Protein 2A4X (pdb70)

Radius of gyration: 17.91 Å; Cα contacts (8 Å, |Δi|>4): 565; chains: 2; bounding box: 39×46×45 Å

Organism: Streptomyces lavendulae (NCBI:txid1914)

Structure (mmCIF, N/CA/C/O backbone):
data_2A4X
#
_entry.id   2A4X
#
_cell.length_a   47.248
_cell.length_b   52.405
_cell.length_c   107.862
_cell.angle_alpha   90.00
_cell.angle_beta   90.00
_cell.angle_gamma   90.00
#
_symmetry.space_group_name_H-M   'P 21 21 21'
#
loop_
_entity.id
_entity.type
_entity.pdbx_description
1 polymer 'Mitomycin-Binding Protein'
2 non-polymer 'BLEOMYCIN A2'
3 water water
#
loop_
_atom_site.group_PDB
_atom_site.id
_atom_site.type_symbol
_atom_site.label_atom_id
_atom_site.label_alt_id
_atom_site.label_comp_id
_atom_site.label_asym_id
_atom_site.label_entity_id
_atom_site.label_seq_id
_atom_site.pdbx_PDB_ins_code
_atom_site.Cartn_x
_atom_site.Cartn_y
_atom_site.Cartn_z
_atom_site.occupancy
_atom_site.B_iso_or_equiv
_atom_site.auth_seq_id
_atom_site.auth_comp_id
_atom_site.auth_asym_id
_atom_site.auth_atom_id
_atom_site.pdbx_PDB_model_num
ATOM 1 N N . SER A 1 2 ? 13.405 -20.844 35.473 1.00 32.37 2 SER A N 1
ATOM 2 C CA . SER A 1 2 ? 13.774 -19.426 35.181 1.00 31.06 2 SER A CA 1
ATOM 3 C C . SER A 1 2 ? 12.903 -18.475 35.995 1.00 28.27 2 SER A C 1
ATOM 4 O O . SER A 1 2 ? 11.693 -18.669 36.107 1.00 30.19 2 SER A O 1
ATOM 7 N N . ALA A 1 3 ? 13.527 -17.444 36.553 1.00 24.98 3 ALA A N 1
ATOM 8 C CA . ALA A 1 3 ? 12.825 -16.465 37.376 1.00 20.25 3 ALA A CA 1
ATOM 9 C C . ALA A 1 3 ? 11.919 -15.529 36.582 1.00 18.25 3 ALA A C 1
ATOM 10 O O . ALA A 1 3 ? 12.071 -15.362 35.373 1.00 16.34 3 ALA A O 1
ATOM 12 N N . ARG A 1 4 ? 10.958 -14.930 37.273 1.00 15.82 4 ARG A N 1
ATOM 13 C CA . ARG A 1 4 ? 10.073 -13.966 36.639 1.00 14.54 4 ARG A CA 1
ATOM 14 C C . ARG A 1 4 ? 9.756 -12.870 37.652 1.00 11.71 4 ARG A C 1
ATOM 15 O O . ARG A 1 4 ? 9.624 -13.142 38.848 1.00 9.96 4 ARG A O 1
ATOM 23 N N . ILE A 1 5 ? 9.689 -11.628 37.178 1.00 10.23 5 ILE A N 1
ATOM 24 C CA . ILE A 1 5 ? 9.398 -10.497 38.057 1.00 9.29 5 ILE A CA 1
ATOM 25 C C . ILE A 1 5 ? 7.962 -10.610 38.541 1.00 9.50 5 ILE A C 1
ATOM 26 O O . ILE A 1 5 ? 7.021 -10.618 37.750 1.00 9.97 5 ILE A O 1
ATOM 31 N N . SER A 1 6 ? 7.806 -10.712 39.856 1.00 9.03 6 SER A N 1
ATOM 32 C CA . SER A 1 6 ? 6.495 -10.870 40.471 1.00 9.20 6 SER A CA 1
ATOM 33 C C . SER A 1 6 ? 5.990 -9.606 41.160 1.00 8.49 6 SER A C 1
ATOM 34 O O . SER A 1 6 ? 4.781 -9.374 41.233 1.00 8.01 6 SER A O 1
ATOM 37 N N . LEU A 1 7 ? 6.913 -8.796 41.676 1.00 7.92 7 LEU A N 1
ATOM 38 C CA . LEU A 1 7 ? 6.520 -7.567 42.352 1.00 7.81 7 LEU A CA 1
ATOM 39 C C . LEU A 1 7 ? 7.601 -6.499 42.417 1.00 6.43 7 LEU A C 1
ATOM 40 O O . LEU A 1 7 ? 8.791 -6.783 42.307 1.00 6.67 7 LEU A O 1
ATOM 45 N N . PHE A 1 8 ? 7.151 -5.259 42.556 1.00 6.21 8 PHE A N 1
ATOM 46 C CA . PHE A 1 8 ? 8.019 -4.101 42.661 1.00 6.42 8 PHE A CA 1
ATOM 47 C C . PHE A 1 8 ? 7.633 -3.501 44.006 1.00 7.06 8 PHE A C 1
ATOM 48 O O . PHE A 1 8 ? 6.457 -3.486 44.351 1.00 7.73 8 PHE A O 1
ATOM 56 N N . ALA A 1 9 ? 8.600 -3.016 44.772 1.00 7.26 9 ALA A N 1
ATOM 57 C CA . ALA A 1 9 ? 8.269 -2.461 46.073 1.00 6.58 9 ALA A CA 1
ATOM 58 C C . ALA A 1 9 ? 8.948 -1.131 46.328 1.00 6.74 9 ALA A C 1
ATOM 59 O O . ALA A 1 9 ? 10.036 -0.876 45.819 1.00 6.53 9 ALA A O 1
ATOM 61 N N . VAL A 1 10 ? 8.279 -0.278 47.099 1.00 5.99 10 VAL A N 1
ATOM 62 C CA . VAL A 1 10 ? 8.832 1.018 47.468 1.00 7.91 10 VAL A CA 1
ATOM 63 C C . VAL A 1 10 ? 8.832 1.139 48.995 1.00 8.38 10 VAL A C 1
ATOM 64 O O . VAL A 1 10 ? 7.911 0.661 49.662 1.00 8.90 10 VAL A O 1
ATOM 68 N N . VAL A 1 11 ? 9.875 1.756 49.541 1.00 7.77 11 VAL A N 1
ATOM 69 C CA . VAL A 1 11 ? 9.988 1.952 50.989 1.00 8.40 11 VAL A CA 1
ATOM 70 C C . VAL A 1 11 ? 9.359 3.303 51.317 1.00 9.89 11 VAL A C 1
ATOM 71 O O . VAL A 1 11 ? 9.707 4.319 50.710 1.00 9.93 11 VAL A O 1
ATOM 75 N N . VAL A 1 12 ? 8.441 3.312 52.282 1.00 9.83 12 VAL A N 1
ATOM 76 C CA . VAL A 1 12 ? 7.740 4.536 52.655 1.00 10.82 12 VAL A CA 1
ATOM 77 C C . VAL A 1 12 ? 7.912 4.933 54.115 1.00 11.33 12 VAL A C 1
ATOM 78 O O . VAL A 1 12 ? 7.944 4.086 55.008 1.00 11.81 12 VAL A O 1
ATOM 82 N N . GLU A 1 13 ? 8.011 6.237 54.344 1.00 12.56 13 GLU A N 1
ATOM 83 C CA . GLU A 1 13 ? 8.154 6.782 55.684 1.00 15.37 13 GLU A CA 1
ATOM 84 C C . GLU A 1 13 ? 6.789 6.725 56.372 1.00 14.57 13 GLU A C 1
ATOM 85 O O . GLU A 1 13 ? 6.699 6.428 57.567 1.00 15.63 13 GLU A O 1
ATOM 91 N N . ASP A 1 14 ? 5.734 6.997 55.603 1.00 12.56 14 ASP A N 1
ATOM 92 C CA . ASP A 1 14 ? 4.356 6.984 56.101 1.00 13.04 14 ASP A CA 1
ATOM 93 C C . ASP A 1 14 ? 3.460 6.210 55.130 1.00 11.75 14 ASP A C 1
ATOM 94 O O . ASP A 1 14 ? 3.256 6.631 53.991 1.00 10.90 14 ASP A O 1
ATOM 99 N N . MET A 1 15 ? 2.919 5.083 55.580 1.00 11.20 15 MET A N 1
ATOM 100 C CA . MET A 1 15 ? 2.068 4.272 54.718 1.00 11.38 15 MET A CA 1
ATOM 101 C C . MET A 1 15 ? 0.817 5.006 54.235 1.00 11.10 15 MET A C 1
ATOM 102 O O . MET A 1 15 ? 0.547 5.061 53.038 1.00 11.76 15 MET A O 1
ATOM 107 N N . ALA A 1 16 ? 0.056 5.582 55.158 1.00 12.12 16 ALA A N 1
ATOM 108 C CA . ALA A 1 16 ? -1.169 6.282 54.770 1.00 11.67 16 ALA A CA 1
ATOM 109 C C . ALA A 1 16 ? -0.908 7.387 53.745 1.00 11.30 16 ALA A C 1
ATOM 110 O O . ALA A 1 16 ? -1.630 7.500 52.755 1.00 11.75 16 ALA A O 1
ATOM 112 N N . LYS A 1 17 ? 0.125 8.190 53.977 1.00 10.49 17 LYS A N 1
ATOM 113 C CA . LYS A 1 17 ? 0.451 9.287 53.071 1.00 11.86 17 LYS A CA 1
ATOM 114 C C . LYS A 1 17 ? 0.823 8.797 51.675 1.00 11.01 17 LYS A C 1
ATOM 115 O O . LYS A 1 17 ? 0.378 9.358 50.677 1.00 12.17 17 LYS A O 1
ATOM 121 N N . SER A 1 18 ? 1.639 7.753 51.605 1.00 10.34 18 SER A N 1
ATOM 122 C CA . SER A 1 18 ? 2.039 7.210 50.324 1.00 9.38 18 SER A CA 1
ATOM 123 C C . SER A 1 18 ? 0.837 6.612 49.598 1.00 10.34 18 SER A C 1
ATOM 124 O O . SER A 1 18 ? 0.625 6.871 48.412 1.00 10.21 18 SER A O 1
ATOM 127 N N . LEU A 1 19 ? 0.043 5.822 50.315 1.00 9.63 19 LEU A N 1
ATOM 128 C CA . LEU A 1 19 ? -1.127 5.191 49.722 1.00 10.57 19 LEU A CA 1
ATOM 129 C C . LEU A 1 19 ? -2.122 6.193 49.141 1.00 10.74 19 LEU A C 1
ATOM 130 O O . LEU A 1 19 ? -2.665 5.966 48.063 1.00 12.63 19 LEU A O 1
ATOM 135 N N . GLU A 1 20 ? -2.364 7.302 49.830 1.00 11.46 20 GLU A N 1
ATOM 136 C CA . GLU A 1 20 ? -3.319 8.275 49.299 1.00 14.08 20 GLU A CA 1
ATOM 137 C C . GLU A 1 20 ? -2.846 8.865 47.972 1.00 12.93 20 GLU A C 1
ATOM 138 O O . GLU A 1 20 ? -3.654 9.126 47.082 1.00 13.91 20 GLU A O 1
ATOM 144 N N . PHE A 1 21 ? -1.541 9.074 47.831 1.00 10.72 21 PHE A N 1
ATOM 145 C CA . PHE A 1 21 ? -1.010 9.608 46.579 1.00 10.55 21 PHE A CA 1
ATOM 146 C C . PHE A 1 21 ? -1.298 8.621 45.437 1.00 10.74 21 PHE A C 1
ATOM 147 O O . PHE A 1 21 ? -1.822 9.001 44.392 1.00 12.46 21 PHE A O 1
ATOM 155 N N . TYR A 1 22 ? -0.975 7.347 45.638 1.00 10.39 22 TYR A N 1
ATOM 156 C CA . TYR A 1 22 ? -1.196 6.361 44.588 1.00 11.07 22 TYR A CA 1
ATOM 157 C C . TYR A 1 22 ? -2.665 6.090 44.299 1.00 11.36 22 TYR A C 1
ATOM 158 O O . TYR A 1 22 ? -3.016 5.716 43.182 1.00 12.29 22 TYR A O 1
ATOM 167 N N . ARG A 1 23 ? -3.522 6.286 45.297 1.00 12.37 23 ARG A N 1
ATOM 168 C CA . ARG A 1 23 ? -4.952 6.083 45.094 1.00 12.69 23 ARG A CA 1
ATOM 169 C C . ARG A 1 23 ? -5.395 7.178 44.131 1.00 14.83 23 ARG A C 1
ATOM 170 O O . ARG A 1 23 ? -6.303 6.986 43.317 1.00 14.33 23 ARG A O 1
ATOM 178 N N . LYS A 1 24 ? -4.731 8.326 44.235 1.00 16.26 24 LYS A N 1
ATOM 179 C CA . LYS A 1 24 ? -5.024 9.477 43.388 1.00 19.03 24 LYS A CA 1
ATOM 180 C C . LYS A 1 24 ? -4.621 9.219 41.939 1.00 19.40 24 LYS A C 1
ATOM 181 O O . LYS A 1 24 ? -5.082 9.910 41.032 1.00 20.83 24 LYS A O 1
ATOM 187 N N . LEU A 1 25 ? -3.763 8.224 41.723 1.00 18.92 25 LEU A N 1
ATOM 188 C CA . LEU A 1 25 ? -3.310 7.884 40.376 1.00 18.67 25 LEU A CA 1
ATOM 189 C C . LEU A 1 25 ? -4.004 6.644 39.802 1.00 20.59 25 LEU A C 1
ATOM 190 O O . LEU A 1 25 ? -3.519 6.041 38.838 1.00 22.74 25 LEU A O 1
ATOM 195 N N . GLY A 1 26 ? -5.132 6.265 40.403 1.00 20.48 26 GLY A N 1
ATOM 196 C CA . GLY A 1 26 ? -5.893 5.120 39.925 1.00 19.39 26 GLY A CA 1
ATOM 197 C C . GLY A 1 26 ? -5.594 3.751 40.518 1.00 19.34 26 GLY A C 1
ATOM 198 O O . GLY A 1 26 ? -6.261 2.775 40.161 1.00 19.57 26 GLY A O 1
ATOM 199 N N . VAL A 1 27 ? -4.605 3.660 41.410 1.00 18.02 27 VAL A N 1
ATOM 200 C CA . VAL A 1 27 ? -4.262 2.376 42.015 1.00 16.92 27 VAL A CA 1
ATOM 201 C C . VAL A 1 27 ? -5.287 1.993 43.072 1.00 17.37 27 VAL A C 1
ATOM 202 O O . VAL A 1 27 ? -5.553 2.754 44.004 1.00 17.06 27 VAL A O 1
ATOM 206 N N . GLU A 1 28 ? -5.861 0.804 42.911 1.00 18.93 28 GLU A N 1
ATOM 207 C CA . GLU A 1 28 ? -6.874 0.302 43.831 1.00 21.09 28 GLU A CA 1
ATOM 208 C C . GLU A 1 28 ? -6.278 -0.166 45.151 1.00 18.19 28 GLU A C 1
ATOM 209 O O . GLU A 1 28 ? -5.654 -1.229 45.218 1.00 18.76 28 GLU A O 1
ATOM 215 N N . ILE A 1 29 ? -6.477 0.633 46.196 1.00 16.39 29 ILE A N 1
ATOM 216 C CA . ILE A 1 29 ? -5.955 0.302 47.518 1.00 16.07 29 ILE A CA 1
ATOM 217 C C . ILE A 1 29 ? -6.982 0.556 48.622 1.00 16.03 29 ILE A C 1
ATOM 218 O O . ILE A 1 29 ? -7.480 1.671 48.773 1.00 16.65 29 ILE A O 1
ATOM 223 N N . PRO A 1 30 ? -7.323 -0.486 49.402 1.00 16.02 30 PRO A N 1
ATOM 224 C CA . PRO A 1 30 ? -8.299 -0.299 50.485 1.00 16.35 30 PRO A CA 1
ATOM 225 C C . PRO A 1 30 ? -7.843 0.723 51.532 1.00 14.79 30 PRO A C 1
ATOM 226 O O . PRO A 1 30 ? -6.651 0.886 51.782 1.00 15.63 30 PRO A O 1
ATOM 230 N N . ALA A 1 31 ? -8.802 1.415 52.136 1.00 14.30 31 ALA A N 1
ATOM 231 C CA . ALA A 1 31 ? -8.511 2.410 53.159 1.00 13.07 31 ALA A CA 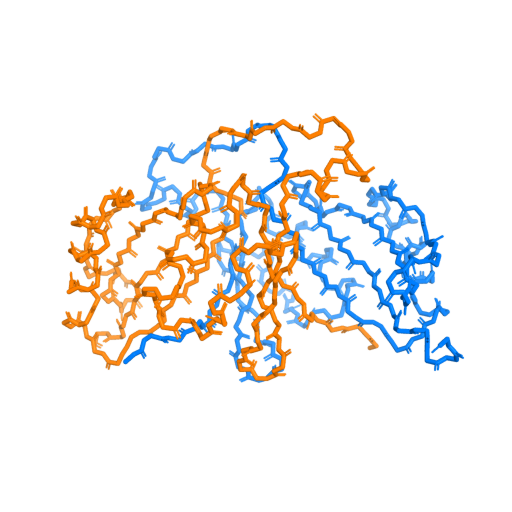1
ATOM 232 C C . ALA A 1 31 ? -7.864 1.720 54.349 1.00 12.59 31 ALA A C 1
ATOM 233 O O . ALA A 1 31 ? -7.006 2.285 55.017 1.00 12.14 31 ALA A O 1
ATOM 235 N N . GLU A 1 32 ? -8.293 0.486 54.595 1.00 13.27 32 GLU A N 1
ATOM 236 C CA . GLU A 1 32 ? -7.795 -0.328 55.696 1.00 13.72 32 GLU A CA 1
ATOM 237 C C . GLU A 1 32 ? -6.283 -0.547 55.653 1.00 13.44 32 GLU A C 1
ATOM 238 O O . GLU A 1 32 ? -5.662 -0.818 56.683 1.00 14.01 32 GLU A O 1
ATOM 244 N N . ALA A 1 33 ? -5.698 -0.431 54.462 1.00 13.27 33 ALA A N 1
ATOM 245 C CA . ALA A 1 33 ? -4.261 -0.633 54.280 1.00 13.04 33 ALA A CA 1
ATOM 246 C C . ALA A 1 33 ? -3.415 0.470 54.923 1.00 13.21 33 ALA A C 1
ATOM 247 O O . ALA A 1 33 ? -2.198 0.332 55.064 1.00 12.54 33 ALA A O 1
ATOM 249 N N . ASP A 1 34 ? -4.062 1.563 55.314 1.00 13.65 34 ASP A N 1
ATOM 250 C CA . ASP A 1 34 ? -3.360 2.673 55.942 1.00 14.66 34 ASP A CA 1
ATOM 251 C C . ASP A 1 34 ? -2.711 2.273 57.265 1.00 14.99 34 ASP A C 1
ATOM 252 O O . ASP A 1 34 ? -1.706 2.858 57.658 1.00 14.91 34 ASP A O 1
ATOM 257 N N . SER A 1 35 ? -3.286 1.280 57.942 1.00 15.66 35 SER A N 1
ATOM 258 C CA . SER A 1 35 ? -2.765 0.803 59.231 1.00 16.93 35 SER A CA 1
ATOM 259 C C . SER A 1 35 ? -1.819 -0.392 59.088 1.00 16.31 35 SER A C 1
ATOM 260 O O . SER A 1 35 ? -1.383 -0.967 60.085 1.00 17.95 35 SER A O 1
ATOM 263 N N . ALA A 1 36 ? -1.500 -0.765 57.856 1.00 13.67 36 ALA A N 1
ATOM 264 C CA . ALA A 1 36 ? -0.624 -1.902 57.618 1.00 12.19 36 ALA A CA 1
ATOM 265 C C . ALA A 1 36 ? 0.848 -1.514 57.491 1.00 12.12 36 ALA A C 1
ATOM 266 O O . ALA A 1 36 ? 1.179 -0.433 56.999 1.00 12.62 36 ALA A O 1
ATOM 268 N N . PRO A 1 37 ? 1.751 -2.385 57.971 1.00 11.89 37 PRO A N 1
ATOM 269 C CA . PRO A 1 37 ? 3.195 -2.135 57.891 1.00 12.02 37 PRO A CA 1
ATOM 270 C C . PRO A 1 37 ? 3.700 -2.498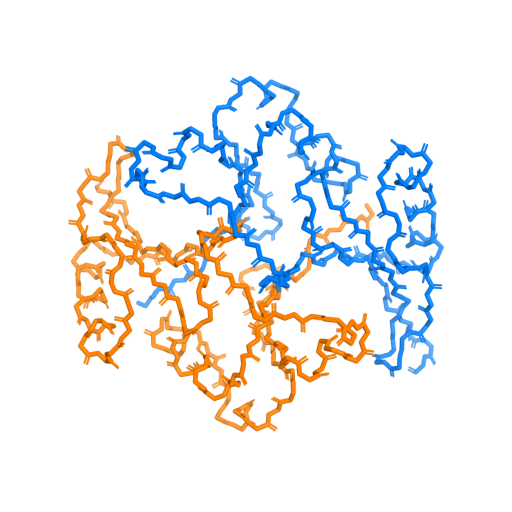 56.489 1.00 10.74 37 PRO A C 1
ATOM 271 O O . PRO A 1 37 ? 4.806 -2.126 56.094 1.00 11.49 37 PRO A O 1
ATOM 275 N N . HIS A 1 38 ? 2.872 -3.237 55.757 1.00 9.89 38 HIS A N 1
ATOM 276 C CA . HIS A 1 38 ? 3.193 -3.683 54.403 1.00 9.55 38 HIS A CA 1
ATOM 277 C C . HIS A 1 38 ? 1.894 -3.800 53.617 1.00 10.01 38 HIS A C 1
ATOM 278 O O . HIS A 1 38 ? 0.932 -4.427 54.072 1.00 10.12 38 HIS A O 1
ATOM 285 N N . THR A 1 39 ? 1.876 -3.203 52.434 1.00 9.50 39 THR A N 1
ATOM 286 C CA . THR A 1 39 ? 0.695 -3.239 51.589 1.00 10.51 39 THR A CA 1
ATOM 287 C C . THR A 1 39 ? 1.073 -3.673 50.175 1.00 10.78 39 THR A C 1
ATOM 288 O O . THR A 1 39 ? 2.169 -3.368 49.703 1.00 9.28 39 THR A O 1
ATOM 292 N N . GLU A 1 40 ? 0.166 -4.402 49.521 1.00 10.90 40 GLU A N 1
ATOM 293 C CA . GLU A 1 40 ? 0.365 -4.892 48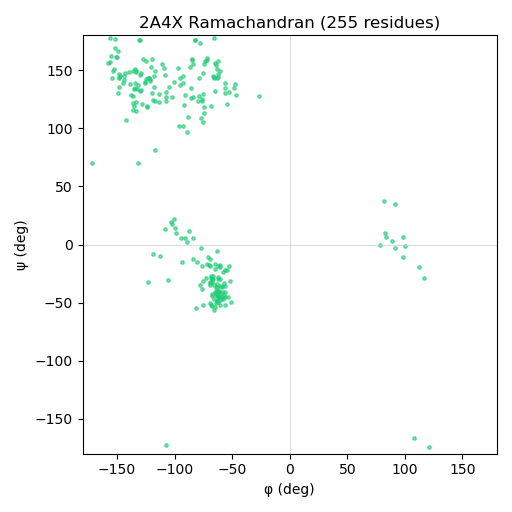.154 1.00 11.77 40 GLU A CA 1
ATOM 294 C C . GLU A 1 40 ? -0.890 -4.641 47.334 1.00 12.15 40 GLU A C 1
ATOM 295 O O . GLU A 1 40 ? -1.998 -4.852 47.821 1.00 14.36 40 GLU A O 1
ATOM 301 N N . ALA A 1 41 ? -0.717 -4.208 46.090 1.00 11.47 41 ALA A N 1
ATOM 302 C CA . ALA A 1 41 ? -1.843 -3.988 45.189 1.00 10.23 41 ALA A CA 1
ATOM 303 C C . ALA A 1 41 ? -1.525 -4.812 43.948 1.00 9.65 41 ALA A C 1
ATOM 304 O O . ALA A 1 41 ? -0.377 -4.863 43.509 1.00 9.92 41 ALA A O 1
ATOM 306 N N . VAL A 1 42 ? -2.530 -5.478 43.397 1.00 10.13 42 VAL A N 1
ATOM 307 C CA . VAL A 1 42 ? -2.317 -6.294 42.211 1.00 11.47 42 VAL A CA 1
ATOM 308 C C . VAL A 1 42 ? -2.585 -5.489 40.932 1.00 12.84 42 VAL A C 1
ATOM 309 O O . VAL A 1 42 ? -3.692 -4.985 40.722 1.00 15.26 42 VAL A O 1
ATOM 313 N N . LEU A 1 43 ? -1.566 -5.360 40.087 1.00 11.22 43 LEU A N 1
ATOM 314 C CA . LEU A 1 43 ? -1.697 -4.624 38.829 1.00 9.90 43 LEU A CA 1
ATOM 315 C C . LEU A 1 43 ? -2.254 -5.548 37.747 1.00 11.28 43 LEU A C 1
ATOM 316 O O . LEU A 1 43 ? -2.183 -6.769 37.876 1.00 11.51 43 LEU A O 1
ATOM 321 N N . ASP A 1 44 ? -2.825 -4.973 36.692 1.00 11.59 44 ASP A N 1
ATOM 322 C CA . ASP A 1 44 ? -3.388 -5.775 35.598 1.00 14.14 44 ASP A CA 1
ATOM 323 C C . ASP A 1 44 ? -2.324 -6.739 35.050 1.00 12.34 44 ASP A C 1
ATOM 324 O O . ASP A 1 44 ? -1.257 -6.318 34.601 1.00 12.76 44 ASP A O 1
ATOM 329 N N . GLY A 1 45 ? -2.614 -8.035 35.103 1.00 12.51 45 GLY A N 1
ATOM 330 C CA . GLY A 1 45 ? -1.665 -9.018 34.617 1.00 12.27 45 GLY A CA 1
ATOM 331 C C . GLY A 1 45 ? -1.085 -9.883 35.725 1.00 12.79 45 GLY A C 1
ATOM 332 O O . GLY A 1 45 ? -0.536 -10.959 35.461 1.00 12.34 45 GLY A O 1
ATOM 333 N N . GLY A 1 46 ? -1.183 -9.415 36.967 1.00 11.77 46 GLY A N 1
ATOM 334 C CA . GLY A 1 46 ? -0.673 -10.203 38.076 1.00 10.38 46 GLY A CA 1
ATOM 335 C C . GLY A 1 46 ? 0.479 -9.624 38.879 1.00 9.87 46 GLY A C 1
ATOM 336 O O . GLY A 1 46 ? 0.616 -9.932 40.058 1.00 8.62 46 GLY A O 1
ATOM 337 N N . ILE A 1 47 ? 1.321 -8.811 38.253 1.00 8.62 47 ILE A N 1
ATOM 338 C CA . ILE A 1 47 ? 2.442 -8.216 38.971 1.00 9.29 47 ILE A CA 1
ATOM 339 C C . ILE A 1 47 ? 1.878 -7.328 40.080 1.00 9.30 47 ILE A C 1
ATOM 340 O O . ILE A 1 47 ? 0.833 -6.697 39.910 1.00 8.21 47 ILE A O 1
ATOM 345 N N . ARG A 1 48 ? 2.564 -7.294 41.220 1.00 8.17 48 ARG A N 1
ATOM 346 C CA . ARG A 1 48 ? 2.121 -6.490 42.350 1.00 7.80 48 ARG A CA 1
ATOM 347 C C . ARG A 1 48 ? 3.013 -5.287 42.600 1.00 7.82 48 ARG A C 1
ATOM 348 O O . ARG A 1 48 ? 4.195 -5.297 42.267 1.00 7.85 48 ARG A O 1
ATOM 356 N N . LEU A 1 49 ? 2.425 -4.243 43.170 1.00 8.24 49 LEU A N 1
ATOM 357 C CA . LEU A 1 49 ? 3.171 -3.059 43.564 1.00 7.95 49 LEU A CA 1
ATOM 358 C C . LEU A 1 49 ? 3.023 -3.132 45.079 1.00 7.82 49 LEU A C 1
ATOM 359 O O . LEU A 1 49 ? 1.909 -3.300 45.576 1.00 8.36 49 LEU A O 1
ATOM 364 N N . ALA A 1 50 ? 4.129 -3.036 45.809 1.00 7.40 50 ALA A N 1
ATOM 365 C CA . ALA A 1 50 ? 4.067 -3.113 47.262 1.00 8.04 50 ALA A CA 1
ATOM 366 C C . ALA A 1 50 ? 4.698 -1.913 47.960 1.00 8.52 50 ALA A C 1
ATOM 367 O O . ALA A 1 50 ? 5.542 -1.214 47.395 1.00 6.66 50 ALA A O 1
ATOM 369 N N . TRP A 1 51 ? 4.273 -1.698 49.201 1.00 6.93 51 TRP A N 1
ATOM 370 C CA . TRP A 1 51 ? 4.772 -0.611 50.033 1.00 8.48 51 TRP A CA 1
ATOM 371 C C . TRP A 1 51 ? 5.172 -1.202 51.383 1.00 8.33 51 TRP A C 1
ATOM 372 O O . TRP A 1 51 ? 4.411 -1.960 51.977 1.00 9.10 51 TRP A O 1
ATOM 383 N N . ASP A 1 52 ? 6.364 -0.859 51.856 1.00 7.78 52 ASP A N 1
ATOM 384 C CA . ASP A 1 52 ? 6.850 -1.334 53.150 1.00 7.98 52 ASP A CA 1
ATOM 385 C C . ASP A 1 52 ? 7.340 -0.144 53.952 1.00 8.77 52 ASP A C 1
ATOM 386 O O . ASP A 1 52 ? 8.078 0.691 53.435 1.00 8.54 52 ASP A O 1
ATOM 391 N N . THR A 1 53 ? 6.934 -0.051 55.212 1.00 9.46 53 THR A N 1
ATOM 392 C CA . THR A 1 53 ? 7.397 1.051 56.039 1.00 8.86 53 THR A CA 1
ATOM 393 C C . THR A 1 53 ? 8.872 0.828 56.364 1.00 9.21 53 THR A C 1
ATOM 394 O O . THR A 1 53 ? 9.380 -0.294 56.266 1.00 10.08 53 THR A O 1
ATOM 398 N N . VAL A 1 54 ? 9.564 1.895 56.751 1.00 11.07 54 VAL A N 1
ATOM 399 C CA . VAL A 1 54 ? 10.979 1.799 57.095 1.00 11.42 54 VAL A CA 1
ATOM 400 C C . VAL A 1 54 ? 11.205 0.760 58.197 1.00 10.82 54 VAL A C 1
ATOM 401 O O . VAL A 1 54 ? 12.158 -0.011 58.139 1.00 12.22 54 VAL A O 1
ATOM 405 N N . GLU A 1 55 ? 10.322 0.726 59.192 1.00 12.96 55 GLU A N 1
ATOM 406 C CA . GLU A 1 55 ? 10.453 -0.238 60.282 1.00 13.21 55 GLU A CA 1
ATOM 407 C C . GLU A 1 55 ? 10.356 -1.672 59.757 1.00 13.06 55 GLU A C 1
ATOM 408 O O . GLU A 1 55 ? 11.090 -2.556 60.206 1.00 13.62 55 GLU A O 1
ATOM 414 N N . THR A 1 56 ? 9.449 -1.911 58.813 1.00 11.58 56 THR A N 1
ATOM 415 C CA . THR A 1 56 ? 9.300 -3.246 58.241 1.00 12.03 56 THR A CA 1
ATOM 416 C C . THR A 1 56 ? 10.590 -3.661 57.530 1.00 12.36 56 THR A C 1
ATOM 417 O O . THR A 1 56 ? 11.061 -4.789 57.682 1.00 11.81 56 THR A O 1
ATOM 421 N N . VAL A 1 57 ? 11.157 -2.742 56.753 1.00 10.78 57 VAL A N 1
ATOM 422 C CA . VAL A 1 57 ? 12.394 -3.020 56.040 1.00 10.37 57 VAL A CA 1
ATOM 423 C C . VAL A 1 57 ? 13.512 -3.348 57.033 1.00 11.88 57 VAL A C 1
ATOM 424 O O . VAL A 1 57 ? 14.232 -4.336 56.873 1.00 12.13 57 VAL A O 1
ATOM 428 N N . ARG A 1 58 ? 13.642 -2.526 58.067 1.00 12.26 58 ARG A N 1
ATOM 429 C CA . ARG A 1 58 ? 14.677 -2.740 59.066 1.00 15.08 58 ARG A CA 1
ATOM 430 C C . ARG A 1 58 ? 14.515 -4.029 59.867 1.00 17.48 58 ARG A C 1
ATOM 431 O O . ARG A 1 58 ? 15.465 -4.485 60.502 1.00 18.77 58 ARG A O 1
ATOM 439 N N . SER A 1 59 ? 13.327 -4.625 59.840 1.00 18.67 59 SER A N 1
ATOM 440 C CA . SER A 1 59 ? 13.116 -5.869 60.577 1.00 22.58 59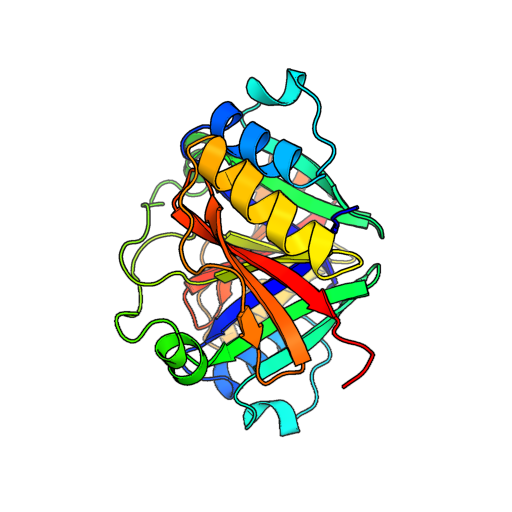 SER A CA 1
ATOM 441 C C . SER A 1 59 ? 14.052 -6.967 60.061 1.00 24.47 59 SER A C 1
ATOM 442 O O . SER A 1 59 ? 14.544 -7.781 60.844 1.00 25.45 59 SER A O 1
ATOM 445 N N . TYR A 1 60 ? 14.309 -6.981 58.751 1.00 24.95 60 TYR A N 1
ATOM 446 C CA . TYR A 1 60 ? 15.207 -7.978 58.165 1.00 25.17 60 TYR A CA 1
ATOM 447 C C . TYR A 1 60 ? 16.427 -7.346 57.491 1.00 25.23 60 TYR A C 1
ATOM 448 O O . TYR A 1 60 ? 17.351 -8.048 57.080 1.00 26.08 60 TYR A O 1
ATOM 457 N N . ASP A 1 61 ? 16.417 -6.019 57.376 1.00 24.21 61 ASP A N 1
ATOM 458 C CA . ASP A 1 61 ? 17.520 -5.259 56.782 1.00 24.34 61 ASP A CA 1
ATOM 459 C C . ASP A 1 61 ? 17.800 -4.118 57.765 1.00 24.14 61 ASP A C 1
ATOM 460 O O . ASP A 1 61 ? 17.532 -2.949 57.481 1.00 24.59 61 ASP A O 1
ATOM 465 N N . PRO A 1 62 ? 18.353 -4.455 58.941 1.00 23.21 62 PRO A N 1
ATOM 466 C CA . PRO A 1 62 ? 18.686 -3.519 60.023 1.00 23.30 62 PRO A CA 1
ATOM 467 C C . PRO A 1 62 ? 19.533 -2.285 59.726 1.00 22.02 62 PRO A C 1
ATOM 468 O O . PRO A 1 62 ? 19.360 -1.257 60.377 1.00 21.83 62 PRO A O 1
ATOM 472 N N . GLU A 1 63 ? 20.441 -2.372 58.759 1.00 22.89 63 GLU A N 1
ATOM 473 C CA . GLU A 1 63 ? 21.311 -1.236 58.450 1.00 23.88 63 GLU A CA 1
ATOM 474 C C . GLU A 1 63 ? 20.777 -0.288 57.379 1.00 21.95 63 GLU A C 1
ATOM 475 O O . GLU A 1 63 ? 21.463 0.646 56.966 1.00 21.22 63 GLU A O 1
ATOM 481 N N . TRP A 1 64 ? 19.548 -0.525 56.936 1.00 21.39 64 TRP A N 1
ATOM 482 C CA . TRP A 1 64 ? 18.943 0.314 55.913 1.00 18.68 64 TRP A CA 1
ATOM 483 C C . TRP A 1 64 ? 18.920 1.776 56.325 1.00 19.01 64 TRP A C 1
ATOM 484 O O . TRP A 1 64 ? 18.563 2.107 57.458 1.00 19.61 64 TRP A O 1
ATOM 495 N N . GLN A 1 65 ? 19.303 2.645 55.396 1.00 18.93 65 GLN A N 1
ATOM 496 C CA . GLN A 1 65 ? 19.312 4.087 55.625 1.00 19.01 65 GLN A CA 1
ATOM 497 C C . GLN A 1 65 ? 18.784 4.770 54.367 1.00 20.18 65 GLN A C 1
ATOM 498 O O . GLN A 1 65 ? 19.126 4.368 53.252 1.00 20.03 65 GLN A O 1
ATOM 504 N N . ALA A 1 66 ? 17.944 5.788 54.540 1.00 19.79 66 ALA A N 1
ATOM 505 C CA . ALA A 1 66 ? 17.393 6.504 53.393 1.00 21.07 66 ALA A CA 1
ATOM 506 C C . ALA A 1 66 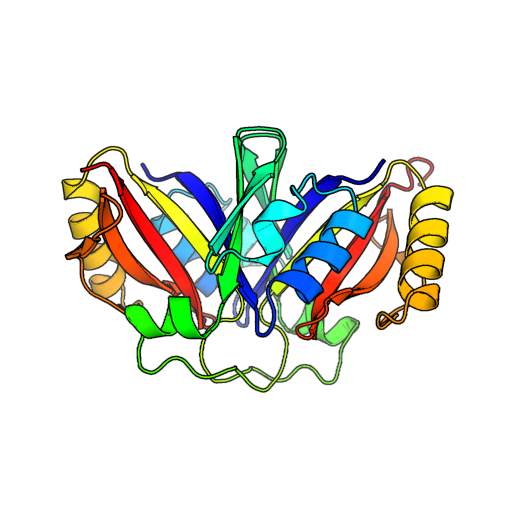? 18.549 7.018 52.540 1.00 21.25 66 ALA A C 1
ATOM 507 O O . ALA A 1 66 ? 19.486 7.636 53.055 1.00 21.67 66 ALA A O 1
ATOM 509 N N . PRO A 1 67 ? 18.503 6.765 51.222 1.00 20.05 67 PRO A N 1
ATOM 510 C CA . PRO A 1 67 ? 19.588 7.232 50.352 1.00 18.93 67 PRO A CA 1
ATOM 511 C C . PRO A 1 67 ? 19.541 8.733 50.102 1.00 18.96 67 PRO A C 1
ATOM 512 O O . PRO A 1 67 ? 18.481 9.354 50.205 1.00 20.10 67 PRO A O 1
ATOM 516 N N . THR A 1 68 ? 20.696 9.310 49.783 1.00 18.32 68 THR A N 1
ATOM 517 C CA . THR A 1 68 ? 20.787 10.730 49.459 1.00 18.27 68 THR A CA 1
ATOM 518 C C . THR A 1 68 ? 21.348 10.774 48.045 1.00 16.68 68 THR A C 1
ATOM 519 O O . THR A 1 68 ? 22.053 9.857 47.634 1.00 16.07 68 THR A O 1
ATOM 523 N N . GLY A 1 69 ? 21.035 11.829 47.304 1.00 17.44 69 GLY A N 1
ATOM 524 C CA . GLY A 1 69 ? 21.521 11.924 45.939 1.00 18.00 69 GLY A CA 1
ATOM 525 C C . GLY A 1 69 ? 20.409 11.707 44.923 1.00 18.44 69 GLY A C 1
ATOM 526 O O . GLY A 1 69 ? 19.226 11.717 45.272 1.00 18.70 69 GLY A O 1
ATOM 527 N N . GLY A 1 70 ? 20.789 11.496 43.666 1.00 17.39 70 GLY A N 1
ATOM 528 C CA . GLY A 1 70 ? 19.813 11.302 42.611 1.00 16.13 70 GLY A CA 1
ATOM 529 C C . GLY A 1 70 ? 18.928 10.077 42.739 1.00 15.88 70 GLY A C 1
ATOM 530 O O . GLY A 1 70 ? 19.321 9.061 43.313 1.00 16.21 70 GLY A O 1
ATOM 531 N N . HIS A 1 71 ? 17.720 10.177 42.194 1.00 15.59 71 HIS A N 1
ATOM 532 C CA . HIS A 1 71 ? 16.770 9.073 42.228 1.00 13.57 71 HIS A CA 1
ATOM 533 C C . HIS A 1 71 ? 17.334 7.895 41.442 1.00 12.35 71 HIS A C 1
ATOM 534 O O . HIS A 1 71 ? 18.009 8.075 40.431 1.00 12.60 71 HIS A O 1
ATOM 541 N N . ARG A 1 72 ? 17.069 6.688 41.925 1.00 11.09 72 ARG A N 1
ATOM 542 C CA . ARG A 1 72 ? 17.563 5.480 41.272 1.00 10.60 72 ARG A CA 1
ATOM 543 C C . ARG A 1 72 ? 16.532 4.909 40.306 1.00 9.28 72 ARG A C 1
ATOM 544 O O . ARG A 1 72 ? 16.861 4.071 39.468 1.00 9.67 72 ARG A O 1
ATOM 552 N N . PHE A 1 73 ? 15.290 5.364 40.424 1.00 8.70 73 PHE A N 1
ATOM 553 C CA . PHE A 1 73 ? 14.218 4.811 39.607 1.00 7.85 73 PHE A CA 1
ATOM 554 C C . PHE A 1 73 ? 13.069 5.792 39.438 1.00 7.96 73 PHE A C 1
ATOM 555 O O . PHE A 1 73 ? 13.076 6.879 40.011 1.00 8.57 73 PHE A O 1
ATOM 563 N N . ALA A 1 74 ? 12.072 5.374 38.659 1.00 7.67 74 ALA A N 1
ATOM 564 C CA . ALA A 1 74 ? 10.865 6.162 38.425 1.00 7.81 74 ALA A CA 1
ATOM 565 C C . ALA A 1 74 ? 9.719 5.216 38.088 1.00 7.66 74 ALA A C 1
ATOM 566 O O . ALA A 1 74 ? 9.936 4.143 37.527 1.00 8.88 74 ALA A O 1
ATOM 568 N N . ILE A 1 75 ? 8.506 5.611 38.455 1.00 7.87 75 ILE A N 1
ATOM 569 C CA . ILE A 1 75 ? 7.305 4.830 38.159 1.00 7.63 75 ILE A CA 1
ATOM 570 C C . ILE A 1 75 ? 6.493 5.664 37.168 1.00 9.13 75 ILE A C 1
ATOM 571 O O . ILE A 1 75 ? 6.126 6.809 37.455 1.00 10.48 75 ILE A O 1
ATOM 576 N N . ALA A 1 76 ? 6.208 5.085 36.005 1.00 8.69 76 ALA A N 1
ATOM 577 C CA . ALA A 1 76 ? 5.472 5.788 34.960 1.00 8.57 76 ALA A CA 1
ATOM 578 C C . ALA A 1 76 ? 4.035 5.300 34.773 1.00 8.38 76 ALA A C 1
ATOM 579 O O . ALA A 1 76 ? 3.790 4.109 34.578 1.00 7.66 76 ALA A O 1
ATOM 581 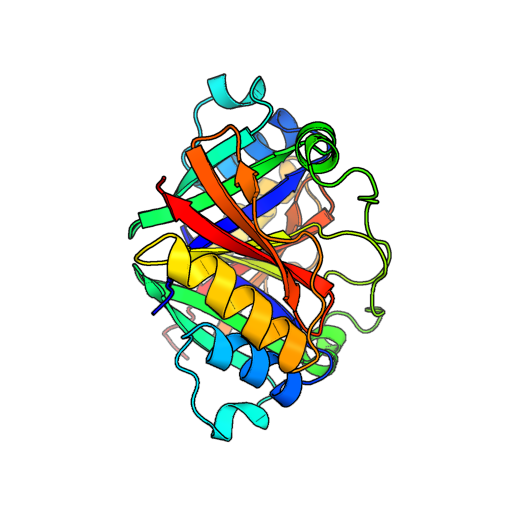N N . PHE A 1 77 ? 3.092 6.239 34.828 1.00 8.16 77 PHE A N 1
ATOM 582 C CA . PHE A 1 77 ? 1.677 5.933 34.647 1.00 8.07 77 PHE A CA 1
ATOM 583 C C . PHE A 1 77 ? 1.233 6.392 33.267 1.00 9.44 77 PHE A C 1
ATOM 584 O O . PHE A 1 77 ? 1.565 7.496 32.821 1.00 8.73 77 PHE A O 1
ATOM 592 N N . GLU A 1 78 ? 0.476 5.533 32.598 1.00 10.05 78 GLU A N 1
ATOM 593 C CA . GLU A 1 78 ? -0.026 5.846 31.274 1.00 11.76 78 GLU A CA 1
ATOM 594 C C . GLU A 1 78 ? -1.483 6.300 31.321 1.00 11.05 78 GLU A C 1
ATOM 595 O O . GLU A 1 78 ? -2.302 5.751 32.063 1.00 10.50 78 GLU A O 1
ATOM 601 N N . PHE A 1 79 ? -1.791 7.313 30.519 1.00 10.30 79 PHE A N 1
ATOM 602 C CA . PHE A 1 79 ? -3.134 7.863 30.429 1.00 11.38 79 PHE A CA 1
ATOM 603 C C . PHE A 1 79 ? -3.613 7.714 28.984 1.00 10.22 79 PHE A C 1
ATOM 604 O O . PHE A 1 79 ? -2.809 7.538 28.072 1.00 9.99 79 PHE A O 1
ATOM 612 N N . PRO A 1 80 ? -4.933 7.760 28.764 1.00 11.28 80 PRO A N 1
ATOM 613 C CA . PRO A 1 80 ? -5.429 7.620 27.394 1.00 12.73 80 PRO A CA 1
ATOM 614 C C . PRO A 1 80 ? -5.134 8.796 26.454 1.00 13.17 80 PRO A C 1
ATOM 615 O O . PRO A 1 80 ? -4.929 8.603 25.259 1.00 15.26 80 PRO A O 1
ATOM 619 N N . ASP A 1 81 ? -5.097 10.010 26.988 1.00 14.42 81 ASP A N 1
ATOM 620 C CA . ASP A 1 81 ? -4.860 11.177 26.143 1.00 14.60 81 ASP A CA 1
ATOM 621 C C . ASP A 1 81 ? -4.193 12.350 26.853 1.00 12.98 81 ASP A C 1
ATOM 622 O O . ASP A 1 81 ? -3.953 12.316 28.059 1.00 13.42 81 ASP A O 1
ATOM 627 N N . THR A 1 82 ? -3.902 13.396 26.087 1.00 11.58 82 THR A N 1
ATOM 628 C CA . THR A 1 82 ? -3.252 14.586 26.622 1.00 11.27 82 THR A CA 1
ATOM 629 C C . THR A 1 82 ? -4.092 15.229 27.722 1.00 10.27 82 THR A C 1
ATOM 630 O O . THR A 1 82 ? -3.574 15.600 28.776 1.00 9.58 82 THR A O 1
ATOM 634 N N . ALA A 1 83 ? -5.390 15.358 27.470 1.00 10.54 83 ALA A N 1
ATOM 635 C CA . ALA A 1 83 ? -6.291 15.968 28.433 1.00 10.04 83 ALA A CA 1
ATOM 636 C C . ALA A 1 83 ? -6.205 15.326 29.814 1.00 10.59 83 ALA A C 1
ATOM 637 O O . ALA A 1 83 ? -6.151 16.026 30.819 1.00 11.25 83 ALA A O 1
ATOM 639 N N . SER A 1 84 ? -6.189 13.997 29.866 1.00 11.95 84 SER A N 1
ATOM 640 C CA . SER A 1 84 ? -6.143 13.304 31.152 1.00 12.02 84 SER A CA 1
ATOM 641 C C . SER A 1 84 ? -4.807 13.467 31.869 1.00 10.21 84 SER A C 1
ATOM 642 O O . SER A 1 84 ? -4.768 13.520 33.096 1.00 10.62 84 SER A O 1
ATOM 645 N N . VAL A 1 85 ? -3.720 13.561 31.106 1.00 9.88 85 VAL A N 1
ATOM 646 C CA . VAL A 1 85 ? -2.396 13.750 31.689 1.00 10.10 85 VAL A CA 1
ATOM 647 C C . VAL A 1 85 ? -2.351 15.120 32.367 1.00 10.70 85 VAL A C 1
ATOM 648 O O . VAL A 1 85 ? -2.059 15.231 33.554 1.00 10.32 85 VAL A O 1
ATOM 652 N N . ASP A 1 86 ? -2.655 16.161 31.596 1.00 11.38 86 ASP A N 1
ATOM 653 C CA . ASP A 1 86 ? -2.646 17.531 32.100 1.00 11.22 86 ASP A CA 1
ATOM 654 C C . ASP A 1 86 ? -3.579 17.715 33.294 1.00 10.42 86 ASP A C 1
ATOM 655 O O . ASP A 1 86 ? -3.224 18.358 34.277 1.00 11.64 86 ASP A O 1
ATOM 660 N N . LYS A 1 87 ? -4.771 17.141 33.207 1.00 11.88 87 LYS A N 1
ATOM 661 C CA . LYS A 1 87 ? -5.747 17.249 34.284 1.00 12.91 87 LYS A CA 1
ATOM 662 C C . LYS A 1 87 ? -5.240 16.604 35.573 1.00 11.55 87 LYS A C 1
ATOM 663 O O . LYS A 1 87 ? -5.433 17.139 36.665 1.00 11.62 87 LYS A O 1
ATOM 669 N N . LYS A 1 88 ? -4.594 15.449 35.444 1.00 11.02 88 LYS A N 1
ATOM 670 C CA . LYS A 1 88 ? -4.070 14.739 36.608 1.00 10.25 88 LYS A CA 1
ATOM 671 C C . LYS A 1 88 ? -2.929 15.522 37.253 1.00 9.98 88 LYS A C 1
ATOM 672 O O . LYS A 1 88 ? -2.853 15.628 38.479 1.00 10.74 88 LYS A O 1
ATOM 678 N N . TYR A 1 89 ? -2.044 16.070 36.425 1.00 9.66 89 TYR A N 1
ATOM 679 C CA . TYR A 1 89 ? -0.923 16.849 36.930 1.00 10.20 89 TYR A CA 1
ATOM 680 C C . TYR A 1 89 ? -1.449 17.982 37.805 1.00 11.00 89 TYR A C 1
ATOM 681 O O . TYR A 1 89 ? -1.020 18.152 38.941 1.00 10.59 89 TYR A O 1
ATOM 690 N N . ALA A 1 90 ? -2.391 18.746 37.264 1.00 12.21 90 ALA A N 1
ATOM 691 C CA . ALA A 1 90 ? -2.978 19.868 37.981 1.00 13.00 90 ALA A CA 1
ATOM 692 C C . ALA A 1 90 ? -3.677 19.395 39.251 1.00 14.63 90 ALA A C 1
ATOM 693 O O . ALA A 1 90 ? -3.595 20.043 40.291 1.00 16.03 90 ALA A O 1
ATOM 695 N N . GLU A 1 91 ? -4.364 18.261 39.162 1.00 15.22 91 GLU A N 1
ATOM 696 C CA . GLU A 1 91 ? -5.068 17.699 40.311 1.00 15.03 91 GLU A CA 1
ATOM 697 C C . GLU A 1 91 ? -4.094 17.328 41.432 1.00 14.45 91 GLU A C 1
ATOM 698 O O . GLU A 1 91 ? -4.352 17.604 42.606 1.00 14.69 91 GLU A O 1
ATOM 704 N N . LEU A 1 92 ? -2.973 16.708 41.070 1.00 12.97 92 LEU A N 1
ATOM 705 C CA . LEU A 1 92 ? -1.977 16.313 42.062 1.00 12.84 92 LEU A CA 1
ATOM 706 C C . LEU A 1 92 ? -1.306 17.532 42.686 1.00 13.31 92 LEU A C 1
ATOM 707 O O . LEU A 1 92 ? -1.121 17.596 43.905 1.00 12.58 92 LEU A O 1
ATOM 712 N N . VAL A 1 93 ? -0.941 18.499 41.850 1.00 14.41 93 VAL A N 1
ATOM 713 C CA . VAL A 1 93 ? -0.306 19.715 42.350 1.00 15.76 93 VAL A CA 1
ATOM 714 C C . VAL A 1 93 ? -1.283 20.456 43.264 1.00 15.80 93 VAL A C 1
ATOM 715 O O . VAL A 1 93 ? -0.903 20.951 44.324 1.00 15.94 93 VAL A O 1
ATOM 719 N N . ASP A 1 94 ? -2.543 20.519 42.850 1.00 15.27 94 ASP A N 1
ATOM 720 C CA . ASP A 1 94 ? -3.575 21.188 43.631 1.00 18.33 94 ASP A CA 1
ATOM 721 C C . ASP A 1 94 ? -3.815 20.476 44.961 1.00 19.51 94 ASP A C 1
ATOM 722 O O . ASP A 1 94 ? -4.344 21.066 45.903 1.00 18.47 94 ASP A O 1
ATOM 727 N N . ALA A 1 95 ? -3.427 19.204 45.024 1.00 18.87 95 ALA A N 1
ATOM 728 C CA . ALA A 1 95 ? -3.596 18.400 46.226 1.00 18.39 95 ALA A CA 1
ATOM 729 C C . ALA A 1 95 ? -2.388 18.528 47.149 1.00 17.48 95 ALA A C 1
ATOM 730 O O . ALA A 1 95 ? -2.326 17.879 48.194 1.00 19.10 95 ALA A O 1
ATOM 732 N N . GLY A 1 96 ? -1.420 19.350 46.760 1.00 16.84 96 GLY A N 1
ATOM 733 C CA . GLY A 1 96 ? -0.251 19.545 47.600 1.00 16.47 96 GLY A CA 1
ATOM 734 C C . GLY A 1 96 ? 0.996 18.770 47.213 1.00 17.32 96 GLY A C 1
ATOM 735 O O . GLY A 1 96 ? 2.035 18.898 47.867 1.00 16.40 96 GLY A O 1
ATOM 736 N N . TYR A 1 97 ? 0.908 17.968 46.154 1.00 16.53 97 TYR A N 1
ATOM 737 C CA . TYR A 1 97 ? 2.063 17.191 45.708 1.00 15.24 97 TYR A CA 1
ATOM 738 C C . TYR A 1 97 ? 2.976 18.022 44.815 1.00 14.59 97 TYR A C 1
ATOM 739 O O . TYR A 1 97 ? 2.540 18.987 44.189 1.00 14.32 97 TYR A O 1
ATOM 748 N N . GLU A 1 98 ? 4.247 17.643 44.766 1.00 13.92 98 GLU A N 1
ATOM 749 C CA . GLU A 1 98 ? 5.228 18.367 43.977 1.00 15.65 98 GLU A CA 1
ATOM 750 C C . GLU A 1 98 ? 5.138 18.161 42.471 1.00 16.08 98 GLU A C 1
ATOM 751 O O . GLU A 1 98 ? 5.282 17.042 41.981 1.00 15.75 98 GLU A O 1
ATOM 757 N N . GLY A 1 99 ? 4.892 19.252 41.748 1.00 15.42 99 GLY A N 1
ATOM 758 C CA . GLY A 1 99 ? 4.837 19.201 40.300 1.00 14.78 99 GLY A CA 1
ATOM 759 C C . GLY A 1 99 ? 6.251 19.529 39.861 1.00 16.07 99 GLY A C 1
ATOM 760 O O . GLY A 1 99 ? 6.659 20.693 39.875 1.00 17.88 99 GLY A O 1
ATOM 761 N N . HIS A 1 100 ? 7.003 18.504 39.479 1.00 14.30 100 HIS A N 1
ATOM 762 C CA . HIS A 1 100 ? 8.398 18.659 39.075 1.00 15.20 100 HIS A CA 1
ATOM 763 C C . HIS A 1 100 ? 8.604 19.260 37.678 1.00 14.82 100 HIS A C 1
ATOM 764 O O . HIS A 1 100 ? 9.359 20.218 37.510 1.00 15.01 100 HIS A O 1
ATOM 771 N N . LEU A 1 101 ? 7.946 18.684 36.680 1.00 13.56 101 LEU A N 1
ATOM 772 C CA . LEU A 1 101 ? 8.046 19.175 35.307 1.00 13.41 101 LEU A CA 1
ATOM 773 C C . LEU A 1 101 ? 6.641 19.184 34.746 1.00 11.81 101 LEU A C 1
ATOM 774 O O . LEU A 1 101 ? 6.018 18.133 34.618 1.00 11.14 101 LEU A O 1
ATOM 779 N N . LYS A 1 102 ? 6.143 20.372 34.421 1.00 11.59 102 LYS A N 1
ATOM 780 C CA . LYS A 1 102 ? 4.795 20.520 33.881 1.00 12.13 102 LYS A CA 1
ATOM 781 C C . LYS A 1 102 ? 4.656 19.823 32.520 1.00 10.96 102 LYS A C 1
ATOM 782 O O . LYS A 1 102 ? 5.636 19.661 31.788 1.00 11.18 102 LYS A O 1
ATOM 788 N N . PRO A 1 103 ? 3.425 19.424 32.157 1.00 10.66 103 PRO A N 1
ATOM 789 C CA . PRO A 1 103 ? 3.187 18.737 30.885 1.00 10.73 103 PRO A CA 1
ATOM 790 C C . PRO A 1 103 ? 3.806 19.390 29.659 1.00 10.34 103 PRO A C 1
ATOM 791 O O . PRO A 1 103 ? 3.727 20.602 29.484 1.00 11.59 103 PRO A O 1
ATOM 795 N N . TRP A 1 104 ? 4.426 18.565 28.823 1.00 9.57 104 TRP A N 1
ATOM 796 C CA . TRP A 1 104 ? 5.045 19.015 27.583 1.00 9.68 104 TRP A CA 1
ATOM 797 C C . TRP A 1 104 ? 4.965 17.878 26.572 1.00 10.84 104 TRP A C 1
ATOM 798 O O . TRP A 1 104 ? 4.638 16.744 26.925 1.00 9.77 104 TRP A O 1
ATOM 809 N N . ASN A 1 105 ? 5.222 18.184 25.305 1.00 10.84 105 ASN A N 1
ATOM 810 C CA . ASN A 1 105 ? 5.184 17.165 24.270 1.00 10.54 105 ASN A CA 1
ATOM 811 C C . ASN A 1 105 ? 6.613 16.700 24.069 1.00 12.11 105 ASN A C 1
ATOM 812 O O . ASN A 1 105 ? 7.419 17.380 23.432 1.00 12.69 105 ASN A O 1
ATOM 817 N N . ALA A 1 106 ? 6.916 15.540 24.643 1.00 13.26 106 ALA A N 1
ATOM 818 C CA . ALA A 1 106 ? 8.247 14.956 24.592 1.00 13.75 106 ALA A CA 1
ATOM 819 C C . ALA A 1 106 ? 8.667 14.544 23.200 1.00 15.47 106 ALA A C 1
ATOM 820 O O . ALA A 1 106 ? 7.855 14.066 22.402 1.00 15.52 106 ALA A O 1
ATOM 822 N N . VAL A 1 107 ? 9.954 14.723 22.925 1.00 17.44 107 VAL A N 1
ATOM 823 C CA . VAL A 1 107 ? 10.531 14.397 21.627 1.00 19.79 107 VAL A CA 1
ATOM 824 C C . VAL A 1 107 ? 10.297 12.945 21.209 1.00 18.86 107 VAL A C 1
ATOM 825 O O . VAL A 1 107 ? 10.347 12.625 20.021 1.00 19.63 107 VAL A O 1
ATOM 829 N N . TRP A 1 108 ? 10.031 12.068 22.175 1.00 17.68 108 TRP A N 1
ATOM 830 C CA . TRP A 1 108 ? 9.787 10.668 21.860 1.00 15.14 108 TRP A CA 1
ATOM 831 C C . TRP A 1 108 ? 8.313 10.391 21.532 1.00 14.67 108 TRP A C 1
ATOM 832 O O . TRP A 1 108 ? 7.885 9.239 21.460 1.00 15.98 108 TRP A O 1
ATOM 843 N N . GLY A 1 109 ? 7.539 11.456 21.337 1.00 13.42 109 GLY A N 1
ATOM 844 C CA . GLY A 1 109 ? 6.147 11.302 20.951 1.00 11.82 109 GLY A CA 1
ATOM 845 C C . GLY A 1 109 ? 5.086 11.009 21.987 1.00 12.08 109 GLY A C 1
ATOM 846 O O . GLY A 1 109 ? 4.151 10.250 21.725 1.00 12.71 109 GLY A O 1
ATOM 847 N N . GLN A 1 110 ? 5.215 11.610 23.161 1.00 12.15 110 GLN A N 1
ATOM 848 C CA . GLN A 1 110 ? 4.238 11.417 24.223 1.00 10.79 110 GLN A CA 1
ATOM 849 C C . GLN A 1 110 ? 4.041 12.708 24.989 1.00 10.45 110 GLN A C 1
ATOM 850 O O . GLN A 1 110 ? 4.974 13.505 25.126 1.00 10.83 110 GLN A O 1
ATOM 856 N N . ARG A 1 111 ? 2.821 12.917 25.474 1.00 10.35 111 ARG A N 1
ATOM 857 C CA . ARG A 1 111 ? 2.549 14.060 26.329 1.00 10.50 111 ARG A CA 1
ATOM 858 C C . ARG A 1 111 ? 3.211 13.542 27.615 1.00 10.66 111 ARG A C 1
ATOM 859 O O . ARG A 1 111 ? 2.945 12.412 28.036 1.00 10.68 111 ARG A O 1
ATOM 867 N N . TYR A 1 112 ? 4.074 14.348 28.224 1.00 8.46 112 TYR A N 1
ATOM 868 C CA . TYR A 1 112 ? 4.800 13.921 29.409 1.00 8.47 112 TYR A CA 1
ATOM 869 C C . TYR A 1 112 ? 4.801 14.945 30.548 1.00 9.33 112 TYR A C 1
ATOM 870 O O . TYR A 1 112 ? 4.748 16.149 30.318 1.00 9.12 112 TYR A 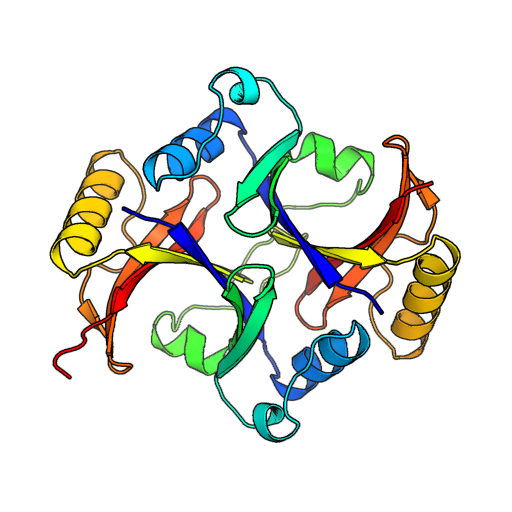O 1
ATOM 879 N N . ALA A 1 113 ? 4.858 14.451 31.780 1.00 8.36 113 ALA A N 1
ATOM 880 C CA . ALA A 1 113 ? 4.895 15.316 32.957 1.00 8.98 113 ALA A CA 1
ATOM 881 C C . ALA A 1 113 ? 5.535 14.547 34.102 1.00 9.04 113 ALA A C 1
ATOM 882 O O . ALA A 1 113 ? 5.541 13.318 34.102 1.00 9.08 113 ALA A O 1
ATOM 884 N N . ILE A 1 114 ? 6.079 15.267 35.075 1.00 8.69 114 ILE A N 1
ATOM 885 C CA . ILE A 1 114 ? 6.705 14.604 36.214 1.00 10.47 114 ILE A CA 1
ATOM 886 C C . ILE A 1 114 ? 6.316 15.224 37.561 1.00 10.16 114 ILE A C 1
ATOM 887 O O . ILE A 1 114 ? 6.307 16.448 37.726 1.00 9.76 114 ILE A O 1
ATOM 892 N N . VAL A 1 115 ? 5.968 14.361 38.507 1.00 9.09 115 VAL A N 1
ATOM 893 C CA . VAL A 1 115 ? 5.614 14.785 39.855 1.00 10.27 115 VAL A CA 1
ATOM 894 C C . VAL A 1 115 ? 6.440 13.920 40.810 1.00 9.55 115 VAL A C 1
ATOM 895 O O . VAL A 1 115 ? 7.167 13.030 40.372 1.00 9.78 115 VAL A O 1
ATOM 899 N N . LYS A 1 116 ? 6.344 14.187 42.106 1.00 9.26 116 LYS A N 1
ATOM 900 C CA . LYS A 1 116 ? 7.076 13.396 43.089 1.00 9.18 116 LYS A CA 1
ATOM 901 C C . LYS A 1 116 ? 6.070 12.820 44.065 1.00 10.05 116 LYS A C 1
ATOM 902 O O . LYS A 1 116 ? 5.092 13.490 44.392 1.00 10.13 116 LYS A O 1
ATOM 908 N N . ASP A 1 117 ? 6.288 11.588 44.525 1.00 8.79 117 ASP A N 1
ATOM 909 C CA . ASP A 1 117 ? 5.357 11.023 45.494 1.00 9.60 117 ASP A CA 1
ATOM 910 C C . ASP A 1 117 ? 5.722 11.523 46.895 1.00 9.78 117 ASP A C 1
ATOM 911 O O . ASP A 1 117 ? 6.722 12.230 47.067 1.00 9.70 117 ASP A O 1
ATOM 916 N N . PRO A 1 118 ? 4.919 11.177 47.915 1.00 10.41 118 PRO A N 1
ATOM 917 C CA . PRO A 1 118 ? 5.233 11.654 49.268 1.00 10.91 118 PRO A CA 1
ATOM 918 C C . PRO A 1 118 ? 6.632 11.352 49.800 1.00 12.46 118 PRO A C 1
ATOM 919 O O . PRO A 1 118 ? 7.107 12.028 50.714 1.00 13.18 118 PRO A O 1
ATOM 923 N N . ASP A 1 119 ? 7.292 10.343 49.238 1.00 11.73 119 ASP A N 1
ATOM 924 C CA . ASP A 1 119 ? 8.634 9.988 49.688 1.00 11.40 119 ASP A CA 1
ATOM 925 C C . ASP A 1 119 ? 9.716 10.565 48.774 1.00 11.16 119 ASP A C 1
ATOM 926 O O . ASP A 1 119 ? 10.895 10.224 48.900 1.00 11.18 119 ASP A O 1
ATOM 931 N N . GLY A 1 120 ? 9.295 11.447 47.866 1.00 10.52 120 GLY A N 1
ATOM 932 C CA . GLY A 1 120 ? 10.212 12.107 46.955 1.00 10.37 120 GLY A CA 1
ATOM 933 C C . GLY A 1 120 ? 10.604 11.324 45.721 1.00 10.28 120 GLY A C 1
ATOM 934 O O . GLY A 1 120 ? 11.511 11.726 44.991 1.00 11.88 120 GLY A O 1
ATOM 935 N N . ASN A 1 121 ? 9.933 10.204 45.484 1.00 9.17 121 ASN A N 1
ATOM 936 C CA . ASN A 1 121 ? 10.232 9.371 44.320 1.00 8.95 121 ASN A CA 1
ATOM 937 C C . ASN A 1 121 ? 9.686 10.014 43.047 1.00 7.94 121 ASN A C 1
ATOM 938 O O . ASN A 1 121 ? 8.646 10.670 43.066 1.00 8.86 121 ASN A O 1
ATOM 943 N N . VAL A 1 122 ? 10.388 9.799 41.942 1.00 7.67 122 VAL A N 1
ATOM 944 C CA . VAL A 1 122 ? 9.982 10.354 40.660 1.00 8.79 122 VAL A CA 1
ATOM 945 C C . VAL A 1 122 ? 8.860 9.530 40.041 1.00 8.54 122 VAL A C 1
ATOM 946 O O . VAL A 1 122 ? 8.960 8.311 39.928 1.00 8.08 122 VAL A O 1
ATOM 950 N N . VAL A 1 123 ? 7.783 10.211 39.658 1.00 8.86 123 VAL A N 1
ATOM 951 C CA . VAL A 1 123 ? 6.635 9.561 39.039 1.00 7.92 123 VAL A CA 1
ATOM 952 C C . VAL A 1 123 ? 6.302 10.290 37.740 1.00 8.49 123 VAL A C 1
ATOM 953 O O . VAL A 1 123 ? 6.029 11.492 37.730 1.00 8.38 123 VAL A O 1
ATOM 957 N N . ASP A 1 124 ? 6.339 9.549 36.639 1.00 9.70 124 ASP A N 1
ATOM 958 C CA . ASP A 1 124 ? 6.044 10.111 35.330 1.00 9.30 124 ASP A CA 1
ATOM 959 C C . ASP A 1 124 ? 4.589 9.881 34.958 1.00 10.72 124 ASP A C 1
ATOM 960 O O . ASP A 1 124 ? 4.004 8.845 35.277 1.00 10.30 124 ASP A O 1
ATOM 965 N N . LEU A 1 125 ? 4.010 10.867 34.284 1.00 10.22 125 LEU A N 1
ATOM 966 C CA . LEU A 1 125 ? 2.639 10.786 33.801 1.00 10.06 125 LEU A CA 1
ATOM 967 C C . LEU A 1 125 ? 2.778 10.939 32.287 1.00 10.18 125 LEU A C 1
ATOM 968 O O . LEU A 1 125 ? 3.462 11.849 31.817 1.00 10.81 125 LEU A O 1
ATOM 973 N N . PHE A 1 126 ? 2.165 10.052 31.514 1.00 9.82 126 PHE A N 1
ATOM 974 C CA . PHE A 1 126 ? 2.283 10.184 30.069 1.00 9.88 126 PHE A CA 1
ATOM 975 C C . PHE A 1 126 ? 1.098 9.638 29.281 1.00 10.68 126 PHE A C 1
ATOM 976 O O . PHE A 1 126 ? 0.293 8.865 29.793 1.00 10.24 126 PHE A O 1
ATOM 984 N N . ALA A 1 127 ? 0.997 10.077 28.030 1.00 9.28 127 ALA A N 1
ATOM 985 C CA . ALA A 1 127 ? -0.046 9.629 27.126 1.00 9.51 127 ALA A CA 1
ATOM 986 C C . ALA A 1 127 ? 0.567 9.637 25.739 1.00 10.84 127 ALA A C 1
ATOM 987 O O . ALA A 1 127 ? 1.410 10.473 25.426 1.00 9.90 127 ALA A O 1
ATOM 989 N N . PRO A 1 128 ? 0.178 8.685 24.890 1.00 12.09 128 PRO A N 1
ATOM 990 C CA . PRO A 1 128 ? 0.777 8.723 23.559 1.00 11.74 128 PRO A CA 1
ATOM 991 C C . PRO A 1 128 ? 0.200 9.871 22.727 1.00 11.02 128 PRO A C 1
ATOM 992 O O . PRO A 1 128 ? -0.885 10.377 23.010 1.00 11.37 128 PRO A O 1
ATOM 996 N N . LEU A 1 129 ? 0.960 10.286 21.722 1.00 10.64 129 LEU A N 1
ATOM 997 C CA . LEU A 1 129 ? 0.540 11.324 20.788 1.00 10.86 129 LEU A CA 1
ATOM 998 C C . LEU A 1 129 ? 0.490 10.563 19.453 1.00 11.21 129 LEU A C 1
ATOM 999 O O . LEU A 1 129 ? 1.413 10.642 18.641 1.00 11.49 129 LEU A O 1
ATOM 1004 N N . PRO A 1 130 ? -0.611 9.831 19.212 1.00 11.93 130 PRO A N 1
ATOM 1005 C CA . PRO A 1 130 ? -0.806 9.031 18.000 1.00 13.42 130 PRO A CA 1
ATOM 1006 C C . PRO A 1 130 ? -0.809 9.744 16.651 1.00 14.54 130 PRO A C 1
ATOM 1007 O O . PRO A 1 130 ? -0.609 9.104 15.621 1.00 16.19 130 PRO A O 1
ATOM 1011 N N . LEU A 1 131 ? -1.032 11.053 16.644 1.00 13.38 131 LEU A N 1
ATOM 1012 C CA . LEU A 1 131 ? -1.048 11.794 15.390 1.00 13.68 131 LEU A CA 1
ATOM 1013 C C . LEU A 1 131 ? 0.359 12.029 14.832 1.00 15.44 131 LEU A C 1
ATOM 1014 O O . LEU A 1 131 ? 0.515 12.314 13.646 1.00 14.81 131 LEU A O 1
ATOM 1019 N N . GLU A 1 132 ? 1.376 11.905 15.685 1.00 17.51 132 GLU A N 1
ATOM 1020 C CA . GLU A 1 132 ? 2.768 12.117 15.272 1.00 19.87 132 GLU A CA 1
ATOM 1021 C C . GLU A 1 132 ? 3.365 10.923 14.535 1.00 22.26 132 GLU A C 1
ATOM 1022 O O . GLU A 1 132 ? 2.960 9.780 14.839 1.00 24.00 132 GLU A O 1
ATOM 1028 N N . SER B 1 2 ? -8.683 5.408 34.361 1.00 32.86 202 SER B N 1
ATOM 1029 C CA . SER B 1 2 ? -8.077 6.192 33.250 1.00 30.83 202 SER B CA 1
ATOM 1030 C C . SER B 1 2 ? -6.555 6.049 33.260 1.00 28.86 202 SER B C 1
ATOM 1031 O O . SER B 1 2 ? -5.926 6.035 32.204 1.00 30.58 202 SER B O 1
ATOM 1034 N N . ALA B 1 3 ? -5.965 5.942 34.449 1.00 24.79 203 ALA B N 1
ATOM 1035 C CA . ALA B 1 3 ? -4.514 5.787 34.567 1.00 21.88 203 ALA B CA 1
ATOM 1036 C C . ALA B 1 3 ? -4.122 4.374 34.997 1.00 20.20 203 ALA B C 1
ATOM 1037 O O . ALA B 1 3 ? -4.829 3.723 35.770 1.00 19.35 203 ALA B O 1
ATOM 1039 N N . ARG B 1 4 ? -2.984 3.906 34.498 1.00 17.24 204 ARG B N 1
ATOM 1040 C CA . ARG B 1 4 ? -2.506 2.579 34.852 1.00 16.15 204 ARG B CA 1
ATOM 1041 C C . ARG B 1 4 ? -0.992 2.562 34.852 1.00 14.35 204 ARG B C 1
ATOM 1042 O O . ARG B 1 4 ? -0.358 3.234 34.042 1.00 11.67 204 ARG B O 1
ATOM 1050 N N . ILE B 1 5 ? -0.411 1.809 35.778 1.00 13.34 205 ILE B N 1
ATOM 1051 C CA . ILE B 1 5 ? 1.032 1.713 35.844 1.00 13.64 205 ILE B CA 1
ATOM 1052 C C . ILE B 1 5 ? 1.456 1.029 34.560 1.00 13.12 205 ILE B C 1
ATOM 1053 O O . ILE B 1 5 ? 0.883 0.014 34.165 1.00 14.24 205 ILE B O 1
ATOM 1058 N N . SER B 1 6 ? 2.453 1.598 33.900 1.00 12.45 206 SER B N 1
ATOM 1059 C CA . SER B 1 6 ? 2.908 1.057 32.634 1.00 12.86 206 SER B CA 1
ATOM 1060 C C . SER B 1 6 ? 4.393 0.702 32.624 1.00 13.78 206 SER B C 1
ATOM 1061 O O . SER B 1 6 ? 4.803 -0.258 31.969 1.00 12.56 206 SER B O 1
ATOM 1064 N N . LEU B 1 7 ? 5.197 1.447 33.378 1.00 10.90 207 LEU B N 1
ATOM 1065 C CA . LEU B 1 7 ? 6.627 1.210 33.366 1.00 10.16 207 LEU B CA 1
ATOM 1066 C C . LEU B 1 7 ? 7.346 1.496 34.694 1.00 9.26 207 LEU B C 1
ATOM 1067 O O . LEU B 1 7 ? 6.942 2.370 35.461 1.00 8.38 207 LEU B O 1
ATOM 1072 N N . PHE B 1 8 ? 8.391 0.716 34.959 1.00 8.72 208 PHE B N 1
ATOM 1073 C CA . PHE B 1 8 ? 9.245 0.892 36.132 1.00 9.37 208 PHE B CA 1
ATOM 1074 C C . PHE B 1 8 ? 10.626 1.049 35.510 1.00 8.51 208 PHE B C 1
ATOM 1075 O O . PHE B 1 8 ? 11.107 0.153 34.818 1.00 9.07 208 PHE B O 1
ATOM 1083 N N . ALA B 1 9 ? 11.262 2.192 35.745 1.00 8.24 209 ALA B N 1
ATOM 1084 C CA . ALA B 1 9 ? 12.569 2.460 35.159 1.00 9.12 209 ALA B CA 1
ATOM 1085 C C . ALA B 1 9 ? 13.665 2.658 36.189 1.00 8.35 209 ALA B C 1
ATOM 1086 O O . ALA B 1 9 ? 13.425 3.202 37.260 1.00 11.41 209 ALA B O 1
ATOM 1088 N N . VAL B 1 10 ? 14.867 2.203 35.864 1.00 8.98 210 VAL B N 1
ATOM 1089 C CA . VAL B 1 10 ? 15.998 2.385 36.755 1.00 9.41 210 VAL B CA 1
ATOM 1090 C C . VAL B 1 10 ? 17.091 3.146 36.015 1.00 10.22 210 VAL B C 1
ATOM 1091 O O . VAL B 1 10 ? 17.286 2.970 34.809 1.00 9.85 210 VAL B O 1
ATOM 1095 N N . VAL B 1 11 ? 17.776 4.015 36.746 1.00 9.65 211 VAL B N 1
ATOM 1096 C CA . VAL B 1 11 ? 18.859 4.829 36.203 1.00 11.40 211 VAL B CA 1
ATOM 1097 C C . VAL B 1 11 ? 20.141 3.998 36.231 1.00 12.57 211 VAL B C 1
ATOM 1098 O O . VAL B 1 11 ? 20.499 3.448 37.274 1.00 15.46 211 VAL B O 1
ATOM 1102 N N . VAL B 1 12 ? 20.824 3.886 35.092 1.00 11.90 212 VAL B N 1
ATOM 1103 C CA . VAL B 1 12 ? 22.053 3.095 35.037 1.00 12.37 212 VAL B CA 1
ATOM 1104 C C . VAL B 1 12 ? 23.277 3.931 34.676 1.00 14.32 212 VAL B C 1
ATOM 1105 O O . VAL B 1 12 ? 23.226 4.770 33.777 1.00 13.54 212 VAL B O 1
ATOM 1109 N N . GLU B 1 13 ? 24.372 3.715 35.400 1.00 15.78 213 GLU B N 1
ATOM 1110 C CA . GLU B 1 13 ? 25.610 4.429 35.126 1.00 18.38 213 GLU B CA 1
ATOM 1111 C C . GLU B 1 13 ? 26.210 3.796 33.872 1.00 19.22 213 GLU B C 1
ATOM 1112 O O . GLU B 1 13 ? 26.876 4.468 33.087 1.00 19.56 213 GLU B O 1
ATOM 1118 N N . ASP B 1 14 ? 25.963 2.499 33.698 1.00 18.62 214 ASP B N 1
ATOM 1119 C CA . ASP B 1 14 ? 26.447 1.750 32.544 1.00 19.56 214 ASP B CA 1
ATOM 1120 C C . ASP B 1 14 ? 25.395 0.745 32.080 1.00 19.35 214 ASP B C 1
ATOM 1121 O O . ASP B 1 14 ? 25.173 -0.287 32.734 1.00 17.68 214 ASP B O 1
ATOM 1126 N N . MET B 1 15 ? 24.766 1.044 30.944 1.00 18.05 215 MET B N 1
ATOM 1127 C CA . MET B 1 15 ? 23.726 0.189 30.373 1.00 16.38 215 MET B CA 1
ATOM 1128 C C . MET B 1 15 ? 24.155 -1.271 30.248 1.00 16.42 215 MET B C 1
ATOM 1129 O O . MET B 1 15 ? 23.430 -2.174 30.665 1.00 14.29 215 MET B O 1
ATOM 1134 N N . ALA B 1 16 ? 25.334 -1.494 29.676 1.00 16.61 216 ALA B N 1
ATOM 1135 C CA . ALA B 1 16 ? 25.851 -2.845 29.495 1.00 16.40 216 ALA B CA 1
ATOM 1136 C C . ALA B 1 16 ? 25.996 -3.595 30.822 1.00 16.41 216 ALA B C 1
ATOM 1137 O O . ALA B 1 16 ? 25.600 -4.759 30.927 1.00 15.83 216 ALA B O 1
ATOM 1139 N N . LYS B 1 17 ? 26.565 -2.928 31.827 1.00 17.39 217 LYS B N 1
ATOM 1140 C CA . LYS B 1 17 ? 26.765 -3.542 33.140 1.00 17.72 217 LYS B CA 1
ATOM 1141 C C . LYS B 1 17 ? 25.436 -3.918 33.771 1.00 16.69 217 LYS B C 1
ATOM 1142 O O . LYS B 1 17 ? 25.301 -4.982 34.370 1.00 16.20 217 LYS B O 1
ATOM 1148 N N . SER B 1 18 ? 24.453 -3.035 33.631 1.00 15.37 218 SER B N 1
ATOM 1149 C CA . SER B 1 18 ? 23.134 -3.276 34.200 1.00 14.54 218 SER B CA 1
ATOM 1150 C C . SER B 1 18 ? 22.402 -4.421 33.504 1.00 13.57 218 SER B C 1
ATOM 1151 O O . SER B 1 18 ? 21.927 -5.356 34.152 1.00 12.31 218 SER B O 1
ATOM 1154 N N . LEU B 1 19 ? 22.323 -4.346 32.177 1.00 15.62 219 LEU B N 1
ATOM 1155 C CA . LEU B 1 19 ? 21.630 -5.355 31.384 1.00 14.48 219 LEU B CA 1
ATOM 1156 C C . LEU B 1 19 ? 22.176 -6.763 31.560 1.00 14.99 219 LEU B C 1
ATOM 1157 O O . LEU B 1 19 ? 21.407 -7.721 31.561 1.00 15.75 219 LEU B O 1
ATOM 1162 N N . GLU B 1 20 ? 23.493 -6.897 31.712 1.00 15.69 220 GLU B N 1
ATOM 1163 C CA . GLU B 1 20 ? 24.079 -8.220 31.882 1.00 16.20 220 GLU B CA 1
ATOM 1164 C C . GLU B 1 20 ? 23.679 -8.832 33.226 1.00 14.60 220 GLU B C 1
ATOM 1165 O O . GLU B 1 20 ? 23.584 -10.048 33.354 1.00 16.59 220 GLU B O 1
ATOM 1171 N N . PHE B 1 21 ? 23.422 -7.984 34.214 1.00 12.63 221 PHE B N 1
ATOM 1172 C CA . PHE B 1 21 ? 22.991 -8.454 35.522 1.00 12.08 221 PHE B CA 1
ATOM 1173 C C . PHE B 1 21 ? 21.580 -9.015 35.371 1.00 11.65 221 PHE B C 1
ATOM 1174 O O . PHE B 1 21 ? 21.291 -10.137 35.781 1.00 11.63 221 PHE B O 1
ATOM 1182 N N . TYR B 1 22 ? 20.702 -8.236 34.756 1.00 11.02 222 TYR B N 1
ATOM 1183 C CA . TYR B 1 22 ? 19.328 -8.666 34.589 1.00 10.02 222 TYR B CA 1
ATOM 1184 C C . TYR B 1 22 ? 19.140 -9.857 33.658 1.00 10.91 222 TYR B C 1
ATOM 1185 O O . TYR B 1 22 ? 18.208 -10.639 33.833 1.00 11.14 222 TYR B O 1
ATOM 1194 N N . ARG B 1 23 ? 20.015 -10.001 32.668 1.00 11.92 223 ARG B N 1
ATOM 1195 C CA . ARG B 1 23 ? 19.907 -11.132 31.756 1.00 12.53 223 ARG B CA 1
ATOM 1196 C C . ARG B 1 23 ? 20.192 -12.393 32.573 1.00 13.57 223 ARG B C 1
ATOM 1197 O O . ARG B 1 23 ? 19.706 -13.482 32.256 1.00 13.66 223 ARG B O 1
ATOM 1205 N N . LYS B 1 24 ? 20.971 -12.224 33.642 1.00 14.06 224 LYS B N 1
ATOM 1206 C CA . LYS B 1 24 ? 21.318 -13.327 34.530 1.00 15.47 224 LYS B CA 1
ATOM 1207 C C . LYS B 1 24 ? 20.109 -13.743 35.366 1.00 15.20 224 LYS B C 1
ATOM 1208 O O . LYS B 1 24 ? 20.089 -14.825 35.952 1.00 15.23 224 LYS B O 1
ATOM 1214 N N . LEU B 1 25 ? 19.103 -12.876 35.430 1.00 14.85 225 LEU B N 1
ATOM 1215 C CA . LEU B 1 25 ? 17.889 -13.175 36.181 1.00 14.27 225 LEU B CA 1
ATOM 1216 C C . LEU B 1 25 ? 16.749 -13.568 35.245 1.00 14.95 225 LEU B C 1
ATOM 1217 O O . LEU B 1 25 ? 15.576 -13.509 35.613 1.00 16.64 225 LEU B O 1
ATOM 1222 N N . GLY B 1 26 ? 17.099 -13.955 34.023 1.00 14.82 226 GLY B N 1
ATOM 1223 C CA . GLY B 1 26 ? 16.087 -14.380 33.072 1.00 16.27 226 GLY B CA 1
ATOM 1224 C C . GLY B 1 26 ? 15.373 -13.306 32.274 1.00 16.71 226 GLY B C 1
ATOM 1225 O O . GLY B 1 26 ? 14.421 -13.606 31.553 1.00 17.07 226 GLY B O 1
ATOM 1226 N N . VAL B 1 27 ? 15.803 -12.054 32.393 1.00 16.83 227 VAL B N 1
ATOM 1227 C CA . VAL B 1 27 ? 15.152 -11.000 31.629 1.00 17.52 227 VAL B CA 1
ATOM 1228 C C . VAL B 1 27 ? 15.690 -11.045 30.198 1.00 18.66 227 VAL B C 1
ATOM 1229 O O . VAL B 1 27 ? 16.902 -10.975 29.967 1.00 18.59 227 VAL B O 1
ATOM 1233 N N . GLU B 1 28 ? 14.784 -11.185 29.239 1.00 22.16 228 GLU B N 1
ATOM 1234 C CA . GLU B 1 28 ? 15.182 -11.263 27.837 1.00 24.72 228 GLU B CA 1
ATOM 1235 C C . GLU B 1 28 ? 15.539 -9.881 27.300 1.00 22.40 228 GLU B C 1
ATOM 1236 O O . GLU B 1 28 ? 14.667 -9.035 27.110 1.00 22.90 228 GLU B O 1
ATOM 1242 N N . ILE B 1 29 ? 16.824 -9.645 27.065 1.00 20.72 229 ILE B N 1
ATOM 1243 C CA . ILE B 1 29 ? 17.254 -8.355 26.550 1.00 20.64 229 ILE B CA 1
ATOM 1244 C C . ILE B 1 29 ? 18.226 -8.511 25.394 1.00 21.49 229 ILE B C 1
ATOM 1245 O O . ILE B 1 29 ? 19.271 -9.139 25.532 1.00 21.88 229 ILE B O 1
ATOM 1250 N N . PRO B 1 30 ? 17.887 -7.934 24.231 1.00 23.63 230 PRO B N 1
ATOM 1251 C CA . PRO B 1 30 ? 18.744 -8.007 23.042 1.00 24.73 230 PRO B CA 1
ATOM 1252 C C . PRO B 1 30 ? 20.149 -7.473 23.326 1.00 25.97 230 PRO B C 1
ATOM 1253 O O . PRO B 1 30 ? 20.317 -6.463 24.013 1.00 25.65 230 PRO B O 1
ATOM 1257 N N . ALA B 1 31 ? 21.150 -8.158 22.785 1.00 26.36 231 ALA B N 1
ATOM 1258 C CA . ALA B 1 31 ? 22.548 -7.794 22.981 1.00 26.56 231 ALA B CA 1
ATOM 1259 C C . ALA B 1 31 ? 22.888 -6.366 22.565 1.00 27.09 231 ALA B C 1
ATOM 1260 O O . ALA B 1 31 ? 23.711 -5.705 23.198 1.00 27.15 231 ALA B O 1
ATOM 1262 N N . GLU B 1 32 ? 22.258 -5.892 21.500 1.00 27.08 232 GLU B N 1
ATOM 1263 C CA . GLU B 1 32 ? 22.528 -4.554 21.003 1.00 28.81 232 GLU B CA 1
ATOM 1264 C C . GLU B 1 32 ? 21.988 -3.456 21.905 1.00 27.39 232 GLU B C 1
ATOM 1265 O O . GLU B 1 32 ? 22.308 -2.287 21.709 1.00 28.00 232 GLU B O 1
ATOM 1271 N N . ALA B 1 33 ? 21.172 -3.826 22.888 1.00 26.39 233 ALA B N 1
ATOM 1272 C CA . ALA B 1 33 ? 20.601 -2.844 23.807 1.00 24.74 233 ALA B CA 1
ATOM 1273 C C . ALA B 1 33 ? 21.688 -2.283 24.717 1.00 24.50 233 ALA B C 1
ATOM 1274 O O . ALA B 1 33 ? 21.519 -1.227 25.337 1.00 22.68 233 ALA B O 1
ATOM 1276 N N . ASP B 1 34 ? 22.807 -3.000 24.782 1.00 24.24 234 ASP B N 1
ATOM 1277 C CA . ASP B 1 34 ? 23.948 -2.605 25.603 1.00 25.56 234 ASP B CA 1
ATOM 1278 C C . ASP B 1 34 ? 24.450 -1.217 25.228 1.00 25.28 234 ASP B C 1
ATOM 1279 O O . ASP B 1 34 ? 24.938 -0.473 26.076 1.00 25.94 234 ASP B O 1
ATOM 1284 N N . SER B 1 35 ? 24.331 -0.879 23.948 1.00 24.76 235 SER B N 1
ATOM 1285 C CA . SER B 1 35 ? 24.800 0.408 23.453 1.00 25.47 235 SER B CA 1
ATOM 1286 C C . SER B 1 35 ? 23.696 1.449 23.278 1.00 24.14 235 SER B C 1
ATOM 1287 O O . SER B 1 35 ? 23.899 2.484 22.641 1.00 25.58 235 SER B O 1
ATOM 1290 N N . ALA B 1 36 ? 22.531 1.174 23.854 1.00 22.14 236 ALA B N 1
ATOM 1291 C CA . ALA B 1 36 ? 21.405 2.089 23.773 1.00 19.92 236 ALA B CA 1
ATOM 1292 C C . ALA B 1 36 ? 21.349 2.945 25.036 1.00 19.31 236 ALA B C 1
ATOM 1293 O O . ALA B 1 36 ? 21.819 2.526 26.093 1.00 19.51 236 ALA B O 1
ATOM 1295 N N . PRO B 1 37 ? 20.806 4.173 24.932 1.00 19.25 237 PRO B N 1
ATOM 1296 C CA . PRO B 1 37 ? 20.687 5.085 26.079 1.00 18.81 237 PRO B CA 1
ATOM 1297 C C . PRO B 1 37 ? 19.426 4.752 26.873 1.00 17.96 237 PRO B C 1
ATOM 1298 O O . PRO B 1 37 ? 19.230 5.231 27.990 1.00 16.57 237 PRO B O 1
ATOM 1302 N N . HIS B 1 38 ? 18.575 3.930 26.269 1.00 17.33 238 HIS B N 1
ATOM 1303 C CA . HIS B 1 38 ? 17.324 3.512 26.880 1.00 17.59 238 HIS B CA 1
ATOM 1304 C C . HIS B 1 38 ? 16.980 2.106 26.407 1.00 17.18 238 HIS B C 1
ATOM 1305 O O . HIS B 1 38 ? 17.096 1.790 25.221 1.00 18.21 238 HIS B O 1
ATOM 1312 N N . THR B 1 39 ? 16.566 1.263 27.343 1.00 15.37 239 THR B N 1
ATOM 1313 C CA . THR B 1 39 ? 16.189 -0.109 27.031 1.00 16.16 239 THR B CA 1
ATOM 1314 C C . THR B 1 39 ? 14.877 -0.445 27.748 1.00 15.67 239 THR B C 1
ATOM 1315 O O . THR B 1 39 ? 14.585 0.109 28.808 1.00 15.26 239 THR B O 1
ATOM 1319 N N . GLU B 1 40 ? 14.086 -1.341 27.165 1.00 15.01 240 GLU B N 1
ATOM 1320 C CA . GLU B 1 40 ? 12.801 -1.737 27.745 1.00 15.29 240 GLU B CA 1
ATOM 1321 C C . GLU B 1 40 ? 12.584 -3.236 27.591 1.00 14.15 240 GLU B C 1
ATOM 1322 O O . GLU B 1 40 ? 13.040 -3.831 26.616 1.00 14.81 240 GLU B O 1
ATOM 1328 N N . ALA B 1 41 ? 11.885 -3.843 28.546 1.00 11.27 241 ALA B N 1
ATOM 1329 C CA . ALA B 1 41 ? 11.573 -5.268 28.483 1.00 9.82 241 ALA B CA 1
ATOM 1330 C C . ALA B 1 41 ? 10.127 -5.412 28.922 1.00 10.54 241 ALA B C 1
ATOM 1331 O O . ALA B 1 41 ? 9.737 -4.883 29.959 1.00 11.75 241 ALA B O 1
ATOM 1333 N N . VAL B 1 42 ? 9.328 -6.107 28.117 1.00 9.56 242 VAL B N 1
ATOM 1334 C CA . VAL B 1 42 ? 7.916 -6.299 28.418 1.00 8.94 242 VAL B CA 1
ATOM 1335 C C . VAL B 1 42 ? 7.713 -7.498 29.340 1.00 9.70 242 VAL B C 1
ATOM 1336 O O . VAL B 1 42 ? 8.170 -8.606 29.056 1.00 9.13 242 VAL B O 1
ATOM 1340 N N . LEU B 1 43 ? 7.023 -7.252 30.449 1.00 9.16 243 LEU B N 1
ATOM 1341 C CA . LEU B 1 43 ? 6.747 -8.272 31.456 1.00 9.26 243 LEU B CA 1
ATOM 1342 C C . LEU B 1 43 ? 5.279 -8.707 31.435 1.00 10.03 243 LEU B C 1
ATOM 1343 O O . LEU B 1 43 ? 4.506 -8.316 30.559 1.00 10.41 243 LEU B O 1
ATOM 1348 N N . ASP B 1 44 ? 4.905 -9.522 32.412 1.00 9.82 244 ASP B N 1
ATOM 1349 C CA . ASP B 1 44 ? 3.539 -10.024 32.522 1.00 11.01 244 ASP B CA 1
ATOM 1350 C C . ASP B 1 44 ? 2.514 -8.892 32.488 1.00 10.66 244 ASP B C 1
ATOM 1351 O O . ASP B 1 44 ? 2.653 -7.897 33.199 1.00 10.23 244 ASP B O 1
ATOM 1356 N N . GLY B 1 45 ? 1.489 -9.048 31.657 1.00 9.67 245 GLY B N 1
ATOM 1357 C CA . GLY B 1 45 ? 0.452 -8.038 31.583 1.00 9.82 245 GLY B CA 1
ATOM 1358 C C . GLY B 1 45 ? 0.772 -6.787 30.788 1.00 8.87 245 GLY B C 1
ATOM 1359 O O . GLY B 1 45 ? -0.061 -5.886 30.698 1.00 10.59 245 GLY B O 1
ATOM 1360 N N . GLY B 1 46 ? 1.971 -6.711 30.224 1.00 9.32 246 GLY B N 1
ATOM 1361 C CA . GLY B 1 46 ? 2.323 -5.544 29.431 1.00 9.97 246 GLY B CA 1
ATOM 1362 C C . GLY B 1 46 ? 3.144 -4.491 30.149 1.00 10.82 246 GLY B C 1
ATOM 1363 O O . GLY B 1 46 ? 3.643 -3.550 29.526 1.00 10.64 246 GLY B O 1
ATOM 1364 N N . ILE B 1 47 ? 3.278 -4.624 31.463 1.00 10.34 247 ILE B N 1
ATOM 1365 C CA . ILE B 1 47 ? 4.077 -3.674 32.230 1.00 10.82 247 ILE B CA 1
ATOM 1366 C C . ILE B 1 47 ? 5.531 -3.837 31.783 1.00 9.56 247 ILE B C 1
ATOM 1367 O O . ILE B 1 47 ? 5.981 -4.946 31.491 1.00 9.87 247 ILE B O 1
ATOM 1372 N N . ARG B 1 48 ? 6.264 -2.734 31.724 1.00 9.57 248 ARG B N 1
ATOM 1373 C CA . ARG B 1 48 ? 7.639 -2.790 31.283 1.00 10.50 248 ARG B CA 1
ATOM 1374 C C . ARG B 1 48 ? 8.642 -2.371 32.339 1.00 10.02 248 ARG B C 1
ATOM 1375 O O . ARG B 1 48 ? 8.333 -1.585 33.226 1.00 9.99 248 ARG B O 1
ATOM 1383 N N . LEU B 1 49 ? 9.828 -2.961 32.254 1.00 8.82 249 LEU B N 1
ATOM 1384 C CA . LEU B 1 49 ? 10.937 -2.602 33.112 1.00 8.66 249 LEU B CA 1
ATOM 1385 C C . LEU B 1 49 ? 11.826 -1.853 32.121 1.00 9.19 249 LEU B C 1
ATOM 1386 O O . LEU B 1 49 ? 12.061 -2.330 31.010 1.00 9.49 249 LEU B O 1
ATOM 1391 N N . ALA B 1 50 ? 12.298 -0.673 32.502 1.00 8.97 250 ALA B N 1
ATOM 1392 C CA . ALA B 1 50 ? 13.140 0.111 31.612 1.00 9.43 250 ALA B CA 1
ATOM 1393 C C . ALA B 1 50 ? 14.442 0.540 32.276 1.00 10.23 250 ALA B C 1
ATOM 1394 O O . ALA B 1 50 ? 14.555 0.553 33.503 1.00 9.31 250 ALA B O 1
ATOM 1396 N N . TRP B 1 51 ? 15.423 0.883 31.444 1.00 10.44 251 TRP B N 1
ATOM 1397 C CA . TRP B 1 51 ? 16.733 1.337 31.898 1.00 10.42 251 TRP B CA 1
ATOM 1398 C C . TRP B 1 51 ? 17.075 2.616 31.129 1.00 12.86 251 TRP B C 1
ATOM 1399 O O . TRP B 1 51 ? 16.852 2.702 29.918 1.00 13.61 251 TRP B O 1
ATOM 1410 N N . ASP B 1 52 ? 17.607 3.606 31.835 1.00 11.88 252 ASP B N 1
ATOM 1411 C CA . ASP B 1 52 ? 17.986 4.873 31.218 1.00 12.88 252 ASP B CA 1
ATOM 1412 C C . ASP B 1 52 ? 19.345 5.291 31.737 1.00 12.35 252 ASP B C 1
ATOM 1413 O O . ASP B 1 52 ? 19.553 5.351 32.947 1.00 13.78 252 ASP B O 1
ATOM 1418 N N . THR B 1 53 ? 20.275 5.583 30.837 1.00 12.25 253 THR B N 1
ATOM 1419 C CA . THR B 1 53 ? 21.601 6.004 31.268 1.00 13.59 253 THR B CA 1
ATOM 1420 C C . THR B 1 53 ? 21.535 7.302 32.060 1.00 13.11 253 THR B C 1
ATOM 1421 O O . THR B 1 53 ? 20.592 8.089 31.931 1.00 13.29 253 THR B O 1
ATOM 1425 N N . VAL B 1 54 ? 22.554 7.533 32.873 1.00 13.63 254 VAL B N 1
ATOM 1426 C CA . VAL B 1 54 ? 22.607 8.746 33.666 1.00 16.41 254 VAL B CA 1
ATOM 1427 C C . VAL B 1 54 ? 22.569 9.994 32.772 1.00 17.26 254 VAL B C 1
ATOM 1428 O O . VAL B 1 54 ? 21.978 11.005 33.139 1.00 17.71 254 VAL B O 1
ATOM 1432 N N . GLU B 1 55 ? 23.195 9.919 31.599 1.00 20.08 255 GLU B N 1
ATOM 1433 C CA . GLU B 1 55 ? 23.219 11.052 30.665 1.00 22.88 255 GLU B CA 1
ATOM 1434 C C . GLU B 1 55 ? 21.810 11.365 30.173 1.00 22.94 255 GLU B C 1
ATOM 1435 O O . GLU B 1 55 ? 21.410 12.529 30.078 1.00 22.28 255 GLU B O 1
ATOM 1441 N N . THR B 1 56 ? 21.072 10.309 29.842 1.00 23.61 256 THR B N 1
ATOM 1442 C CA . THR B 1 56 ? 19.699 10.436 29.381 1.00 24.24 256 THR B CA 1
ATOM 1443 C C . THR B 1 56 ? 18.951 11.153 30.502 1.00 25.65 256 THR B C 1
ATOM 1444 O O . THR B 1 56 ? 18.225 12.115 30.262 1.00 26.33 256 THR B O 1
ATOM 1448 N N . VAL B 1 57 ? 19.161 10.689 31.734 1.00 26.19 257 VAL B N 1
ATOM 1449 C CA . VAL B 1 57 ? 18.514 11.270 32.909 1.00 26.93 257 VAL B CA 1
ATOM 1450 C C . VAL B 1 57 ? 18.930 12.720 33.159 1.00 26.93 257 VAL B C 1
ATOM 1451 O O . VAL B 1 57 ? 18.077 13.581 33.345 1.00 26.73 257 VAL B O 1
ATOM 1455 N N . ARG B 1 58 ? 20.235 12.983 33.165 1.00 28.90 258 ARG B N 1
ATOM 1456 C CA . ARG B 1 58 ? 20.747 14.328 33.402 1.00 30.42 258 ARG B CA 1
ATOM 1457 C C . ARG B 1 58 ? 20.304 15.305 32.323 1.00 32.10 258 ARG B C 1
ATOM 1458 O O . ARG B 1 58 ? 20.569 16.502 32.419 1.00 32.24 258 ARG B O 1
ATOM 1466 N N . SER B 1 59 ? 19.636 14.788 31.296 1.00 33.64 259 SER B N 1
ATOM 1467 C CA . SER B 1 59 ? 19.122 15.622 30.216 1.00 35.95 259 SER B CA 1
ATOM 1468 C C . SER B 1 59 ? 18.070 16.532 30.840 1.00 38.64 259 SER B C 1
ATOM 1469 O O . SER B 1 59 ? 18.137 17.755 30.704 1.00 40.43 259 SER B O 1
ATOM 1472 N N . TYR B 1 60 ? 17.107 15.907 31.523 1.00 40.44 260 TYR B N 1
ATOM 1473 C CA . TYR B 1 60 ? 16.004 16.593 32.206 1.00 41.66 260 TYR B CA 1
ATOM 1474 C C . TYR B 1 60 ? 16.266 16.700 33.713 1.00 42.46 260 TYR B C 1
ATOM 1475 O O . TYR B 1 60 ? 15.334 16.868 34.503 1.00 43.04 260 TYR B O 1
ATOM 1484 N N . ASP B 1 61 ? 17.537 16.608 34.099 1.00 43.50 261 ASP B N 1
ATOM 1485 C CA . ASP B 1 61 ? 17.946 16.667 35.502 1.00 44.53 261 ASP B CA 1
ATOM 1486 C C . ASP B 1 61 ? 19.476 16.736 35.538 1.00 44.90 261 ASP B C 1
ATOM 1487 O O . ASP B 1 61 ? 20.144 15.783 35.946 1.00 45.80 261 ASP B O 1
ATOM 1492 N N . PRO B 1 62 ? 20.047 17.877 35.120 1.00 44.43 262 PRO B N 1
ATOM 1493 C CA . PRO B 1 62 ? 21.503 18.079 35.091 1.00 43.54 262 PRO B CA 1
ATOM 1494 C C . PRO B 1 62 ? 22.155 17.965 36.454 1.00 42.58 262 PRO B C 1
ATOM 1495 O O . PRO B 1 62 ? 23.371 17.788 36.562 1.00 42.70 262 PRO B O 1
ATOM 1499 N N . GLU B 1 63 ? 21.334 18.071 37.493 1.00 41.82 263 GLU B N 1
ATOM 1500 C CA . GLU B 1 63 ? 21.813 18.001 38.869 1.00 41.05 263 GLU B CA 1
ATOM 1501 C C . GLU B 1 63 ? 22.105 16.581 39.331 1.00 37.40 263 GLU B C 1
ATOM 1502 O O . GLU B 1 63 ? 23.034 16.359 40.108 1.00 36.80 263 GLU B O 1
ATOM 1508 N N . TRP B 1 64 ? 21.306 15.631 38.857 1.00 33.47 264 TRP B N 1
ATOM 1509 C CA . TRP B 1 64 ? 21.461 14.232 39.231 1.00 30.43 264 TRP B CA 1
ATOM 1510 C C . TRP B 1 64 ? 22.882 13.852 39.623 1.00 31.20 264 TRP B C 1
ATOM 1511 O O . TRP B 1 64 ? 23.837 14.105 38.887 1.00 30.44 264 TRP B O 1
ATOM 1522 N N . GLN B 1 65 ? 23.004 13.243 40.797 1.00 32.25 265 GLN B N 1
ATOM 1523 C CA . GLN B 1 65 ? 24.287 12.789 41.321 1.00 32.81 265 GLN B CA 1
ATOM 1524 C C . GLN B 1 65 ? 24.075 11.379 41.857 1.00 30.36 265 GLN B C 1
ATOM 1525 O O . GLN B 1 65 ? 23.087 11.114 42.543 1.00 30.06 265 GLN B O 1
ATOM 1531 N N . ALA B 1 66 ? 24.993 10.474 41.537 1.00 27.37 266 ALA B N 1
ATOM 1532 C CA . ALA B 1 66 ? 24.882 9.098 42.000 1.00 24.68 266 ALA B CA 1
ATOM 1533 C C . ALA B 1 66 ? 24.547 9.119 43.484 1.00 23.61 266 ALA B C 1
ATOM 1534 O O . ALA B 1 66 ? 25.208 9.807 44.262 1.00 23.96 266 ALA B O 1
ATOM 1536 N N . PRO B 1 67 ? 23.501 8.380 43.895 1.00 21.27 267 PRO B N 1
ATOM 1537 C CA . PRO B 1 67 ? 23.127 8.359 45.309 1.00 19.61 267 PRO B CA 1
ATOM 1538 C C . PRO B 1 67 ? 23.961 7.389 46.131 1.00 18.97 267 PRO B C 1
ATOM 1539 O O . PRO B 1 67 ? 24.806 6.663 45.615 1.00 19.45 267 PRO B O 1
ATOM 1543 N N . THR B 1 68 ? 23.709 7.395 47.428 1.00 19.38 268 THR B N 1
ATOM 1544 C CA . THR B 1 68 ? 24.378 6.487 48.338 1.00 20.16 268 THR B CA 1
ATOM 1545 C C . THR B 1 68 ? 23.368 6.197 49.436 1.00 18.63 268 THR B C 1
ATOM 1546 O O . THR B 1 68 ? 22.586 7.070 49.829 1.00 18.23 268 THR B O 1
ATOM 1550 N N . GLY B 1 69 ? 23.370 4.959 49.908 1.00 18.36 269 GLY B N 1
ATOM 1551 C CA . GLY B 1 69 ? 22.444 4.572 50.949 1.00 17.09 269 GLY B CA 1
ATOM 1552 C C . GLY B 1 69 ? 21.554 3.425 50.516 1.00 16.08 269 GLY B C 1
ATOM 1553 O O . GLY B 1 69 ? 21.719 2.852 49.427 1.00 14.72 269 GLY B O 1
ATOM 1554 N N . GLY B 1 70 ? 20.604 3.091 51.382 1.00 14.79 270 GLY B N 1
ATOM 1555 C CA . GLY B 1 70 ? 19.687 2.010 51.098 1.00 12.50 270 GLY B CA 1
ATOM 1556 C C . GLY B 1 70 ? 18.777 2.291 49.920 1.00 13.18 270 GLY B C 1
ATOM 1557 O O . GLY B 1 70 ? 18.793 3.366 49.320 1.00 12.67 270 GLY B O 1
ATOM 1558 N N . HIS B 1 71 ? 17.956 1.305 49.603 1.00 12.19 271 HIS B N 1
ATOM 1559 C CA . HIS B 1 71 ? 17.035 1.405 48.486 1.00 10.84 271 HIS B CA 1
ATOM 1560 C C . HIS B 1 71 ? 15.710 2.059 48.854 1.00 10.24 271 HIS B C 1
ATOM 1561 O O . HIS B 1 71 ? 15.266 2.001 49.998 1.00 10.42 271 HIS B O 1
ATOM 1568 N N . ARG B 1 72 ? 15.085 2.677 47.861 1.00 9.88 272 ARG B N 1
ATOM 1569 C CA . ARG B 1 72 ? 13.775 3.288 48.015 1.00 8.99 272 ARG B CA 1
ATOM 1570 C C . ARG B 1 72 ? 12.873 2.416 47.146 1.00 8.13 272 ARG B C 1
ATOM 1571 O O . ARG B 1 72 ? 11.648 2.511 47.195 1.00 8.26 272 ARG B O 1
ATOM 1579 N N . PHE B 1 73 ? 13.515 1.545 46.368 1.00 9.12 273 PHE B N 1
ATOM 1580 C CA . PHE B 1 73 ? 12.839 0.683 45.403 1.00 7.20 273 PHE B CA 1
ATOM 1581 C C . PHE B 1 73 ? 13.498 -0.702 45.271 1.00 6.75 273 PHE B C 1
ATOM 1582 O O . PHE B 1 73 ? 14.732 -0.825 45.263 1.00 6.81 273 PHE B O 1
ATOM 1590 N N . ALA B 1 74 ? 12.662 -1.736 45.172 1.00 6.48 274 ALA B N 1
ATOM 1591 C CA . ALA B 1 74 ? 13.139 -3.111 45.021 1.00 5.98 274 ALA B CA 1
ATOM 1592 C C . ALA B 1 74 ? 12.341 -3.865 43.963 1.00 6.26 274 ALA B C 1
ATOM 1593 O O . ALA B 1 74 ? 11.161 -3.596 43.743 1.00 6.66 274 ALA B O 1
ATOM 1595 N N . ILE B 1 75 ? 13.014 -4.807 43.312 1.00 6.58 275 ILE B N 1
ATOM 1596 C CA . ILE B 1 75 ? 12.409 -5.651 42.281 1.00 8.41 275 ILE B CA 1
ATOM 1597 C C . ILE B 1 75 ? 12.477 -7.090 42.798 1.00 6.76 275 ILE B C 1
ATOM 1598 O O . ILE B 1 75 ? 13.559 -7.579 43.118 1.00 7.73 275 ILE B O 1
ATOM 1603 N N . ALA B 1 76 ? 11.334 -7.763 42.891 1.00 6.83 276 ALA B N 1
ATOM 1604 C CA . ALA B 1 76 ? 11.308 -9.136 43.396 1.00 7.82 276 ALA B CA 1
ATOM 1605 C C . ALA B 1 76 ? 11.050 -10.191 42.320 1.00 8.08 276 ALA B C 1
ATOM 1606 O O . ALA B 1 76 ? 10.037 -10.155 41.625 1.00 7.89 276 ALA B O 1
ATOM 1608 N N . PHE B 1 77 ? 11.978 -11.135 42.212 1.00 7.74 277 PHE B N 1
ATOM 1609 C CA . PHE B 1 77 ? 11.907 -12.232 41.244 1.00 8.73 277 PHE B CA 1
ATOM 1610 C C . PHE B 1 77 ? 11.461 -13.534 41.910 1.00 8.88 277 PHE B C 1
ATOM 1611 O O . PHE B 1 77 ? 12.065 -13.966 42.900 1.00 8.63 277 PHE B O 1
ATOM 1619 N N . GLU B 1 78 ? 10.423 -14.160 41.361 1.00 8.93 278 GLU B N 1
ATOM 1620 C CA . GLU B 1 78 ? 9.932 -15.426 41.891 1.00 11.58 278 GLU B CA 1
ATOM 1621 C C . GLU B 1 78 ? 10.551 -16.591 41.124 1.00 11.50 278 GLU B C 1
ATOM 1622 O O . GLU B 1 78 ? 10.660 -16.549 39.899 1.00 10.84 278 GLU B O 1
ATOM 1628 N N . PHE B 1 79 ? 10.957 -17.624 41.860 1.00 11.87 279 PHE B N 1
ATOM 1629 C CA . PHE B 1 79 ? 11.561 -18.813 41.274 1.00 12.25 279 PHE B CA 1
ATOM 1630 C C . PHE B 1 79 ? 10.651 -20.037 41.383 1.00 12.81 279 PHE B C 1
ATOM 1631 O O . PHE B 1 79 ? 9.783 -20.105 42.258 1.00 11.92 279 PHE B O 1
ATOM 1639 N N . PRO B 1 80 ? 10.840 -21.019 40.485 1.00 14.48 280 PRO B N 1
ATOM 1640 C CA . PRO B 1 80 ? 10.040 -22.252 40.461 1.00 17.17 280 PRO B CA 1
ATOM 1641 C C . PRO B 1 80 ? 10.152 -23.129 41.714 1.00 17.72 280 PRO B C 1
ATOM 1642 O O . PRO B 1 80 ? 9.210 -23.844 42.066 1.00 20.03 280 PRO B O 1
ATOM 1646 N N . ASP B 1 81 ? 11.302 -23.085 42.377 1.00 16.48 281 ASP B N 1
ATOM 1647 C CA . ASP B 1 81 ? 11.499 -23.860 43.592 1.00 14.97 281 ASP B CA 1
ATOM 1648 C C . ASP B 1 81 ? 12.501 -23.155 44.490 1.00 14.02 281 ASP B C 1
ATOM 1649 O O . ASP B 1 81 ? 13.155 -22.198 44.079 1.00 12.20 281 ASP B O 1
ATOM 1654 N N . THR B 1 82 ? 12.617 -23.631 45.723 1.00 13.63 282 THR B N 1
ATOM 1655 C CA . THR B 1 82 ? 13.517 -23.022 46.685 1.00 13.19 282 THR B CA 1
ATOM 1656 C C . THR B 1 82 ? 15.000 -23.220 46.361 1.00 11.94 282 THR B C 1
ATOM 1657 O O . THR B 1 82 ? 15.809 -22.324 46.608 1.00 11.26 282 THR B O 1
ATOM 1661 N N . ALA B 1 83 ? 15.357 -24.377 45.802 1.00 11.88 283 ALA B N 1
ATOM 1662 C CA . ALA B 1 83 ? 16.754 -24.653 45.450 1.00 11.38 283 ALA B CA 1
ATOM 1663 C C . ALA B 1 83 ? 17.270 -23.643 44.428 1.00 11.24 283 ALA B C 1
ATOM 1664 O O . ALA B 1 83 ? 18.456 -23.329 44.401 1.00 11.31 283 ALA B O 1
ATOM 1666 N N . SER B 1 84 ? 16.364 -23.142 43.592 1.00 11.32 284 SER B N 1
ATOM 1667 C CA . SER B 1 84 ? 16.713 -22.162 42.569 1.00 12.11 284 SER B CA 1
ATOM 1668 C C . SER B 1 84 ? 17.131 -20.814 43.170 1.00 10.71 284 SER B C 1
ATOM 1669 O O . SER B 1 84 ? 17.936 -20.091 42.579 1.00 11.16 284 SER B O 1
ATOM 1672 N N . VAL B 1 85 ? 16.583 -20.480 44.337 1.00 9.29 285 VAL B N 1
ATOM 1673 C CA . VAL B 1 85 ? 16.907 -19.226 45.015 1.00 9.23 285 VAL B CA 1
ATOM 1674 C C . VAL B 1 85 ? 18.364 -19.250 45.490 1.00 10.03 285 VAL B C 1
ATOM 1675 O O . VAL B 1 85 ? 19.144 -18.339 45.198 1.00 10.83 285 VAL B O 1
ATOM 1679 N N . ASP B 1 86 ? 18.729 -20.298 46.223 1.00 10.29 286 ASP B N 1
ATOM 1680 C CA . ASP B 1 86 ? 20.095 -20.456 46.718 1.00 11.40 286 ASP B CA 1
ATOM 1681 C C . ASP B 1 86 ? 21.098 -20.500 45.563 1.00 11.73 286 ASP B C 1
ATOM 1682 O O . ASP B 1 86 ? 22.171 -19.896 45.624 1.00 12.35 286 ASP B O 1
ATOM 1687 N N . LYS B 1 87 ? 20.735 -21.228 44.514 1.00 11.97 287 LYS B N 1
ATOM 1688 C CA . LYS B 1 87 ? 21.589 -21.376 43.351 1.00 13.30 287 LYS B CA 1
ATOM 1689 C C . LYS B 1 87 ? 21.834 -20.041 42.653 1.00 13.17 287 LYS B C 1
ATOM 1690 O O . LYS B 1 87 ? 22.977 -19.692 42.354 1.00 13.21 287 LYS B O 1
ATOM 1696 N N . LYS B 1 88 ? 20.768 -19.289 42.394 1.00 11.57 288 LYS B N 1
ATOM 1697 C CA . LYS B 1 88 ? 20.922 -18.000 41.727 1.00 10.77 288 LYS B CA 1
ATOM 1698 C C . LYS B 1 88 ? 21.726 -17.018 42.577 1.00 10.69 288 LYS B C 1
ATOM 1699 O O . LYS B 1 88 ? 22.522 -16.245 42.048 1.00 11.49 288 LYS B O 1
ATOM 1705 N N . TYR B 1 89 ? 21.526 -17.050 43.893 1.00 9.88 289 TYR B N 1
ATOM 1706 C CA . TYR B 1 89 ? 22.257 -16.156 44.784 1.00 10.83 289 TYR B CA 1
ATOM 1707 C C . TYR B 1 89 ? 23.762 -16.400 44.698 1.00 11.23 289 TYR B C 1
ATOM 1708 O O . TYR B 1 89 ? 24.559 -15.462 44.611 1.00 12.20 289 TYR B O 1
ATOM 1717 N N . ALA B 1 90 ? 24.142 -17.673 44.731 1.00 13.29 290 ALA B N 1
ATOM 1718 C CA . ALA B 1 90 ? 25.542 -18.064 44.667 1.00 13.07 290 ALA B CA 1
ATOM 1719 C C . ALA B 1 90 ? 26.141 -17.668 43.322 1.00 13.13 290 ALA B C 1
ATOM 1720 O O . ALA B 1 90 ? 27.271 -17.189 43.256 1.00 13.86 290 ALA B O 1
ATOM 1722 N N . GLU B 1 91 ? 25.370 -17.865 42.258 1.00 14.00 291 GLU B N 1
ATOM 1723 C CA . GLU B 1 91 ? 25.812 -17.537 40.910 1.00 15.18 291 GLU B CA 1
ATOM 1724 C C . GLU B 1 91 ? 26.067 -16.047 40.762 1.00 14.31 291 GLU B C 1
ATOM 1725 O O . GLU B 1 91 ? 27.097 -15.634 40.237 1.00 14.78 291 GLU B O 1
ATOM 1731 N N . LEU B 1 92 ? 25.127 -15.234 41.227 1.00 13.71 292 LEU B N 1
ATOM 1732 C CA . LEU B 1 92 ? 25.284 -13.790 41.114 1.00 14.27 292 LEU B CA 1
ATOM 1733 C C . LEU B 1 92 ? 26.466 -13.291 41.937 1.00 14.09 292 LEU B C 1
ATOM 1734 O O . LEU B 1 92 ? 27.215 -12.426 41.491 1.00 14.79 292 LEU B O 1
ATOM 1739 N N . VAL B 1 93 ? 26.634 -13.835 43.137 1.00 15.67 293 VAL B N 1
ATOM 1740 C CA . VAL B 1 93 ? 27.744 -13.433 43.989 1.00 16.17 293 VAL B CA 1
ATOM 1741 C C . VAL B 1 93 ? 29.062 -13.852 43.334 1.00 17.33 293 VAL B C 1
ATOM 1742 O O . VAL B 1 93 ? 30.067 -13.157 43.445 1.00 18.63 293 VAL B O 1
ATOM 1746 N N . ASP B 1 94 ? 29.046 -14.989 42.648 1.00 19.52 294 ASP B N 1
ATOM 1747 C CA . ASP B 1 94 ? 30.238 -15.485 41.971 1.00 22.29 294 ASP B CA 1
ATOM 1748 C C . ASP B 1 94 ? 30.542 -14.632 40.733 1.00 21.86 294 ASP B C 1
ATOM 1749 O O . ASP B 1 94 ? 31.698 -14.499 40.321 1.00 22.54 294 ASP B O 1
ATOM 1754 N N . ALA B 1 95 ? 29.500 -14.055 40.145 1.00 20.01 295 ALA B N 1
ATOM 1755 C CA . ALA B 1 95 ? 29.657 -13.208 38.974 1.00 17.63 295 ALA B CA 1
ATOM 1756 C C . ALA B 1 95 ? 30.172 -11.837 39.408 1.00 17.32 295 ALA B C 1
ATOM 1757 O O . ALA B 1 95 ? 30.410 -10.965 38.579 1.00 19.53 295 ALA B O 1
ATOM 1759 N N . GLY B 1 96 ? 30.324 -11.647 40.715 1.00 15.29 296 GLY B N 1
ATOM 1760 C CA . GLY B 1 96 ? 30.827 -10.385 41.232 1.00 15.95 296 GLY B CA 1
ATOM 1761 C C . GLY B 1 96 ? 29.791 -9.389 41.730 1.00 15.40 296 GLY B C 1
ATOM 1762 O O . GLY B 1 96 ? 30.120 -8.253 42.077 1.00 16.92 296 GLY B O 1
ATOM 1763 N N . TYR B 1 97 ? 28.532 -9.801 41.775 1.00 15.73 297 TYR B N 1
ATOM 1764 C CA . TYR B 1 97 ? 27.478 -8.908 42.230 1.00 13.88 297 TYR B CA 1
ATOM 1765 C C . TYR B 1 97 ? 27.352 -8.927 43.752 1.00 14.40 297 TYR B C 1
ATOM 1766 O O . TYR B 1 97 ? 27.781 -9.870 44.411 1.00 14.37 297 TYR B O 1
ATOM 1775 N N . GLU B 1 98 ? 26.759 -7.874 44.297 1.00 13.52 298 GLU B N 1
ATOM 1776 C CA . GLU B 1 98 ? 26.604 -7.722 45.735 1.00 14.28 298 GLU B CA 1
ATOM 1777 C C . GLU B 1 98 ? 25.552 -8.592 46.413 1.00 13.64 298 GLU B C 1
ATOM 1778 O O . GLU B 1 98 ? 24.360 -8.425 46.184 1.00 13.56 298 GLU B O 1
ATOM 1784 N N . GLY B 1 99 ? 26.005 -9.519 47.252 1.00 12.69 299 GLY B N 1
ATOM 1785 C CA . GLY B 1 99 ? 25.087 -10.366 47.986 1.00 13.03 299 GLY B CA 1
ATOM 1786 C C . GLY B 1 99 ? 24.756 -9.627 49.274 1.00 13.68 299 GLY B C 1
ATOM 1787 O O . GLY B 1 99 ? 25.606 -9.499 50.161 1.00 15.14 299 GLY B O 1
ATOM 1788 N N . HIS B 1 100 ? 23.526 -9.142 49.386 1.00 11.92 300 HIS B N 1
ATOM 1789 C CA . HIS B 1 100 ? 23.104 -8.376 50.557 1.00 12.95 300 HIS B CA 1
ATOM 1790 C C . HIS B 1 100 ? 22.713 -9.221 51.774 1.00 12.74 300 HIS B C 1
ATOM 1791 O O . HIS B 1 100 ? 23.242 -9.026 52.873 1.00 13.69 300 HIS B O 1
ATOM 1798 N N . LEU B 1 101 ? 21.776 -10.143 51.578 1.00 10.48 301 LEU B N 1
ATOM 1799 C CA . LEU B 1 101 ? 21.324 -11.020 52.652 1.00 10.77 301 LEU B CA 1
ATOM 1800 C C . LEU B 1 101 ? 21.251 -12.425 52.076 1.00 10.18 301 LEU B C 1
ATOM 1801 O O . LEU B 1 101 ? 20.512 -12.668 51.119 1.00 10.22 301 LEU B O 1
ATOM 1806 N N . LYS B 1 102 ? 22.027 -13.346 52.644 1.00 8.97 302 LYS B N 1
ATOM 1807 C CA . LYS B 1 102 ? 22.044 -14.716 52.147 1.00 10.02 302 LYS B CA 1
ATOM 1808 C C . LYS B 1 102 ? 20.702 -15.436 52.331 1.00 9.76 302 LYS B C 1
ATOM 1809 O O . LYS B 1 102 ? 19.896 -15.074 53.194 1.00 10.07 302 LYS B O 1
ATOM 1815 N N . PRO B 1 103 ? 20.447 -16.469 51.512 1.00 9.49 303 PRO B N 1
ATOM 1816 C CA . PRO B 1 103 ? 19.191 -17.215 51.600 1.00 9.55 303 PRO B CA 1
ATOM 1817 C C . PRO B 1 103 ? 18.781 -17.641 52.999 1.00 10.25 303 PRO B C 1
ATOM 1818 O O . PRO B 1 103 ? 19.603 -18.084 53.804 1.00 10.02 303 PRO B O 1
ATOM 1822 N N . TRP B 1 104 ? 17.490 -17.502 53.271 1.00 10.76 304 TRP B N 1
ATOM 1823 C CA . TRP B 1 104 ? 16.933 -17.882 54.556 1.00 10.94 304 TRP B CA 1
ATOM 1824 C C . TRP B 1 104 ? 15.451 -18.183 54.386 1.00 12.53 304 TRP B C 1
ATOM 1825 O O . TRP B 1 104 ? 14.852 -17.826 53.369 1.00 11.43 304 TRP B O 1
ATOM 1836 N N . ASN B 1 105 ? 14.873 -18.890 55.352 1.00 12.49 305 ASN B N 1
ATOM 1837 C CA . ASN B 1 105 ? 13.447 -19.210 55.306 1.00 12.68 305 ASN B CA 1
ATOM 1838 C C . ASN B 1 105 ? 12.724 -18.053 56.005 1.00 11.85 305 ASN B C 1
ATOM 1839 O O . ASN B 1 105 ? 12.634 -18.023 57.233 1.00 11.80 305 ASN B O 1
ATOM 1844 N N . ALA B 1 106 ? 12.230 -17.096 55.224 1.00 11.87 306 ALA B N 1
ATOM 1845 C CA . ALA B 1 106 ? 11.539 -15.936 55.780 1.00 12.61 306 ALA B CA 1
ATOM 1846 C C . ALA B 1 106 ? 10.275 -16.334 56.541 1.00 14.23 306 ALA B C 1
ATOM 1847 O O . ALA B 1 106 ? 9.599 -17.296 56.175 1.00 13.59 306 ALA B O 1
ATOM 1849 N N . VAL B 1 107 ? 9.956 -15.583 57.594 1.00 15.68 307 VAL B N 1
ATOM 1850 C CA . VAL B 1 107 ? 8.781 -15.875 58.415 1.00 16.84 307 VAL B CA 1
ATOM 1851 C C . VAL B 1 107 ? 7.460 -15.789 57.651 1.00 17.27 307 VAL B C 1
ATOM 1852 O O . VAL B 1 107 ? 6.446 -16.332 58.103 1.00 16.88 307 VAL B O 1
ATOM 1856 N N . TRP B 1 108 ? 7.463 -15.114 56.501 1.00 16.14 308 TRP B N 1
ATOM 1857 C CA . TRP B 1 108 ? 6.241 -15.005 55.716 1.00 14.88 308 TRP B CA 1
ATOM 1858 C C . TRP B 1 108 ? 6.006 -16.215 54.810 1.00 14.60 308 TRP B C 1
ATOM 1859 O O . TRP B 1 108 ? 5.064 -16.227 54.013 1.00 18.21 308 TRP B O 1
ATOM 1870 N N . GLY B 1 109 ? 6.859 -17.232 54.935 1.00 12.74 309 GLY B N 1
ATOM 1871 C CA . GLY B 1 109 ? 6.684 -18.453 54.161 1.00 13.23 309 GLY B CA 1
ATOM 1872 C C . GLY B 1 109 ? 7.373 -18.583 52.814 1.00 13.65 309 GLY B C 1
ATOM 1873 O O . GLY B 1 109 ? 6.833 -19.212 51.903 1.00 14.55 309 GLY B O 1
ATOM 1874 N N . GLN B 1 110 ? 8.570 -18.016 52.685 1.00 12.81 310 GLN B N 1
ATOM 1875 C CA . GLN B 1 110 ? 9.308 -18.085 51.433 1.00 11.07 310 GLN B CA 1
ATOM 1876 C C . GLN B 1 110 ? 10.806 -18.213 51.642 1.00 10.28 310 GLN B C 1
ATOM 1877 O O . GLN B 1 110 ? 11.348 -17.665 52.598 1.00 10.28 310 GLN B O 1
ATOM 1883 N N . ARG B 1 111 ? 11.464 -18.957 50.753 1.00 10.63 311 ARG B N 1
ATOM 1884 C CA . ARG B 1 111 ? 12.919 -19.052 50.780 1.00 9.85 311 ARG B CA 1
ATOM 1885 C C . ARG B 1 111 ? 13.226 -17.681 50.175 1.00 9.31 311 ARG B C 1
ATOM 1886 O O . ARG B 1 111 ? 12.753 -17.358 49.084 1.00 9.86 311 ARG B O 1
ATOM 1894 N N . TYR B 1 112 ? 13.996 -16.875 50.892 1.00 9.32 312 TYR B N 1
ATOM 1895 C CA . TYR B 1 112 ? 14.286 -15.514 50.467 1.00 8.91 312 TYR B CA 1
ATOM 1896 C C . TYR B 1 112 ? 15.773 -15.157 50.472 1.00 8.89 312 TYR B C 1
ATOM 1897 O O . TYR B 1 112 ? 16.529 -15.645 51.305 1.00 10.22 312 TYR B O 1
ATOM 1906 N N . ALA B 1 113 ? 16.176 -14.295 49.541 1.00 8.79 313 ALA B N 1
ATOM 1907 C CA . ALA B 1 113 ? 17.560 -13.835 49.434 1.00 7.58 313 ALA B CA 1
ATOM 1908 C C . ALA B 1 113 ? 17.555 -12.443 48.800 1.00 7.61 313 ALA B C 1
ATOM 1909 O O . ALA B 1 113 ? 16.659 -12.118 48.024 1.00 8.00 313 ALA B O 1
ATOM 1911 N N . ILE B 1 1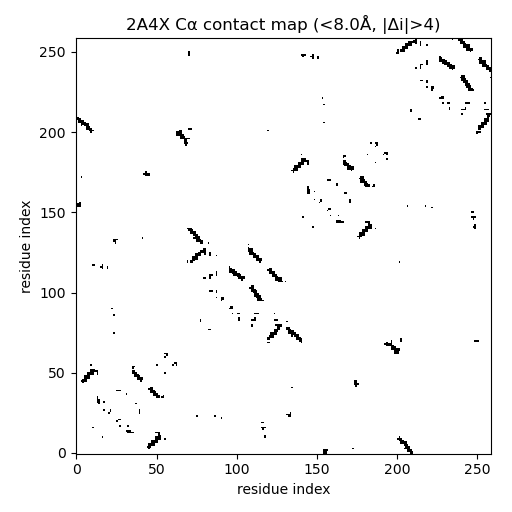14 ? 18.546 -11.624 49.130 1.00 7.26 314 ILE B N 1
ATOM 1912 C CA . ILE B 1 114 ? 18.607 -10.274 48.586 1.00 8.15 314 ILE B CA 1
ATOM 1913 C C . ILE B 1 114 ? 19.984 -9.913 48.057 1.00 9.09 314 ILE B C 1
ATOM 1914 O O . ILE B 1 114 ? 21.002 -10.157 48.701 1.00 8.77 314 ILE B O 1
ATOM 1919 N N . VAL B 1 115 ? 20.007 -9.331 46.870 1.00 9.60 315 VAL B N 1
ATOM 1920 C CA . VAL B 1 115 ? 21.248 -8.891 46.255 1.00 11.16 315 VAL B CA 1
ATOM 1921 C C . VAL B 1 115 ? 20.989 -7.456 45.806 1.00 11.24 315 VAL B C 1
ATOM 1922 O O . VAL B 1 115 ? 19.871 -6.951 45.952 1.00 11.08 315 VAL B O 1
ATOM 1926 N N . LYS B 1 116 ? 22.015 -6.795 45.286 1.00 10.39 316 LYS B N 1
ATOM 1927 C CA . LYS B 1 116 ? 21.857 -5.436 44.790 1.00 10.42 316 LYS B CA 1
ATOM 1928 C C . LYS B 1 116 ? 22.358 -5.430 43.367 1.00 10.48 316 LYS B C 1
ATOM 1929 O O . LYS B 1 116 ? 23.345 -6.088 43.060 1.00 9.68 316 LYS B O 1
ATOM 1935 N N . ASP B 1 117 ? 21.665 -4.716 42.490 1.00 10.34 317 ASP B N 1
ATOM 1936 C CA . ASP B 1 117 ? 22.090 -4.665 41.096 1.00 11.07 317 ASP B CA 1
ATOM 1937 C C . ASP B 1 117 ? 23.272 -3.703 40.976 1.00 11.62 317 ASP B C 1
ATOM 1938 O O . ASP B 1 117 ? 23.634 -3.053 41.952 1.00 13.04 317 ASP B O 1
ATOM 1943 N N . PRO B 1 118 ? 23.910 -3.619 39.793 1.00 12.70 318 PRO B N 1
ATOM 1944 C CA . PRO B 1 118 ? 25.058 -2.709 39.638 1.00 12.99 318 PRO B CA 1
ATOM 1945 C C . PRO B 1 118 ? 24.860 -1.237 40.043 1.00 11.96 318 PRO B C 1
ATOM 1946 O O . PRO B 1 118 ? 25.838 -0.524 40.286 1.00 12.59 318 PRO B O 1
ATOM 1950 N N . ASP B 1 119 ? 23.608 -0.790 40.135 1.00 10.79 319 ASP B N 1
ATOM 1951 C CA . ASP B 1 119 ? 23.317 0.595 40.488 1.00 11.09 319 ASP B CA 1
ATOM 1952 C C . ASP B 1 119 ? 22.737 0.833 41.890 1.00 10.51 319 ASP B C 1
ATOM 1953 O O . ASP B 1 119 ? 22.236 1.922 42.194 1.00 10.92 319 ASP B O 1
ATOM 1958 N N . GLY B 1 120 ? 22.817 -0.186 42.740 1.00 11.54 320 GLY B N 1
ATOM 1959 C CA . GLY B 1 120 ? 22.329 -0.054 44.100 1.00 10.92 320 GLY B CA 1
ATOM 1960 C C . GLY B 1 120 ? 20.874 -0.399 44.341 1.00 10.58 320 GLY B C 1
ATOM 1961 O O . GLY B 1 120 ? 20.389 -0.237 45.457 1.00 11.10 320 GLY B O 1
ATOM 1962 N N . ASN B 1 121 ? 20.165 -0.854 43.314 1.00 10.49 321 ASN B N 1
ATOM 1963 C CA . ASN B 1 121 ? 18.764 -1.224 43.496 1.00 10.22 321 ASN B CA 1
ATOM 1964 C C . ASN B 1 121 ? 18.719 -2.596 44.137 1.00 9.02 321 ASN B C 1
ATOM 1965 O O . ASN B 1 121 ? 19.552 -3.454 43.853 1.00 9.64 321 ASN B O 1
ATOM 1970 N N . VAL B 1 122 ? 17.750 -2.789 45.019 1.00 9.38 322 VAL B N 1
ATOM 1971 C CA . VAL B 1 122 ? 17.612 -4.055 45.710 1.00 9.61 322 VAL B CA 1
ATOM 1972 C C . VAL B 1 122 ? 16.792 -5.033 44.886 1.00 8.96 322 VAL B C 1
ATOM 1973 O O . VAL B 1 122 ? 15.756 -4.680 44.317 1.00 8.74 322 VAL B O 1
ATOM 1977 N N . VAL B 1 123 ? 17.295 -6.260 44.804 1.00 8.30 323 VAL B N 1
ATOM 1978 C CA . VAL B 1 123 ? 16.640 -7.322 44.070 1.00 7.98 323 VAL B CA 1
ATOM 1979 C C . VAL B 1 123 ? 16.395 -8.509 45.002 1.00 8.36 323 VAL B C 1
ATOM 1980 O O . VAL B 1 123 ? 17.332 -9.084 45.557 1.00 8.41 323 VAL B O 1
ATOM 1984 N N . ASP B 1 124 ? 15.121 -8.840 45.190 1.00 7.95 324 ASP B N 1
ATOM 1985 C CA . ASP B 1 124 ? 14.707 -9.953 46.038 1.00 8.27 324 ASP B CA 1
ATOM 1986 C C . ASP B 1 124 ? 14.558 -11.230 45.202 1.00 9.30 324 ASP B C 1
ATOM 1987 O O . ASP B 1 124 ? 14.048 -11.199 44.082 1.00 9.57 324 ASP B O 1
ATOM 1992 N N . LEU B 1 125 ? 15.017 -12.345 45.756 1.00 8.57 325 LEU B N 1
ATOM 1993 C CA . LEU B 1 125 ? 14.926 -13.645 45.100 1.00 8.72 325 LEU B CA 1
ATOM 1994 C C . LEU B 1 125 ? 14.081 -14.498 46.033 1.00 8.06 325 LEU B C 1
ATOM 1995 O O . LEU B 1 125 ? 14.414 -14.633 47.205 1.00 7.93 325 LEU B O 1
ATOM 2000 N N . PHE B 1 126 ? 12.993 -15.074 45.529 1.00 7.77 326 PHE B N 1
ATOM 2001 C CA . PHE B 1 126 ? 12.138 -15.881 46.393 1.00 8.06 326 PHE B CA 1
ATOM 2002 C C . PHE B 1 126 ? 11.384 -17.029 45.726 1.00 8.89 326 PHE B C 1
ATOM 2003 O O . PHE B 1 126 ? 11.208 -17.070 44.513 1.00 8.59 326 PHE B O 1
ATOM 2011 N N . ALA B 1 127 ? 10.943 -17.966 46.553 1.00 10.52 327 ALA B N 1
ATOM 2012 C CA . ALA B 1 127 ? 10.163 -19.110 46.103 1.00 9.12 327 ALA B CA 1
ATOM 2013 C C . ALA B 1 127 ? 9.350 -19.542 47.313 1.00 10.58 327 ALA B C 1
ATOM 2014 O O . ALA B 1 127 ? 9.829 -19.472 48.446 1.00 10.82 327 ALA B O 1
ATOM 2016 N N . PRO B 1 128 ? 8.101 -19.980 47.100 1.00 11.87 328 PRO B N 1
ATOM 2017 C CA . PRO B 1 128 ? 7.277 -20.406 48.239 1.00 13.15 328 PRO B CA 1
ATOM 2018 C C . PRO B 1 128 ? 7.824 -21.663 48.906 1.00 13.64 328 PRO B C 1
ATOM 2019 O O . PRO B 1 128 ? 8.375 -22.540 48.238 1.00 14.59 328 PRO B O 1
ATOM 2023 N N . LEU B 1 129 ? 7.684 -21.736 50.227 1.00 15.10 329 LEU B N 1
ATOM 2024 C CA . LEU B 1 129 ? 8.153 -22.900 50.977 1.00 16.11 329 LEU B CA 1
ATOM 2025 C C . LEU B 1 129 ? 7.085 -23.988 50.934 1.00 17.23 329 LEU B C 1
ATOM 2026 O O . LEU B 1 129 ? 5.897 -23.636 51.118 1.00 18.89 329 LEU B O 1
#

Nearest PDB structures (foldseek):
  2a4x-assembly1_B  TM=1.008E+00  e=1.788E-28  Streptomyces caespitosus
  1kll-assembly1_A-2  TM=9.823E-01  e=3.549E-25  Streptomyces lavendulae
  2rbb-assembly1_B  TM=8.316E-01  e=5.810E-09  Paraburkholderia phytofirmans PsJN
  4gym-assembly1_A  TM=7.807E-01  e=1.137E-07  Conexibacter woesei DSM 14684
  4gym-assembly1_B  TM=7.836E-01  e=8.614E-07  Conexibacter woesei DSM 14684

InterPro domains:
  IPR004360 Glyoxalase/fosfomycin resistance/dioxygenase domain [PF00903] (5-124)
  IPR029068 Glyoxalase/Bleomycin resistance protein/Dihydroxybiphenyl dioxygenase [G3DSA:3.10.180.10] (1-130)
  IPR029068 Glyoxalase/Bleomycin resistance protein/Dihydroxybiphenyl dioxygenase [SSF54593] (1-127)
  IPR037523 Vicinal oxygen chelate (VOC), core domain [PS51819] (4-128)

Sequence (259 aa):
SARISLFAVVVEDMAKSLEFYRKLGVEIPAEADSAPHTEAVLDGGIRLAWDTVETVRSYDPEWQAPTGGHRFAIAFEFPDTASVDKKYAELVDAGYEGHLKPWNAVWGQRYAIVKDPDGNVVDLFAPLPLESARISLFAVVVEDMAKSLEFYRKLGVEIPAEADSAPHTEAVLDGGIRLAWDTVETVRSYDPEWQAPTGGHRFAIAFEFPDTASVDKKYAELVDAGYEGHLKPWNAVWGQRYAIVKDPDGNVVDLFAPL

B-factor: mean 17.94, std 11.77, range [5.97, 84.37]

Solvent-accessible surface area: 12050 Å² total; per-residue (Å²): 123,11,141,10,16,20,0,11,0,4,0,130,48,9,39,123,0,0,66,0,0,51,63,1,51,12,156,13,83,70,140,10,52,108,29,85,72,9,77,6,111,18,122,52,44,4,56,0,0,0,14,23,28,130,29,3,81,90,62,8,85,147,10,108,58,30,99,59,14,45,27,4,9,0,1,0,39,4,85,68,48,73,21,0,45,153,36,27,48,67,0,59,124,48,68,42,98,31,73,57,155,25,59,90,3,138,113,18,44,40,29,0,18,0,32,6,51,28,46,5,9,0,10,0,11,0,55,35,115,186,144,115,18,150,11,5,20,0,8,1,10,0,140,52,8,34,113,0,0,68,0,0,72,66,1,34,14,159,14,75,81,133,11,48,110,29,84,75,8,77,10,111,28,56,57,38,7,43,0,0,0,26,15,13,123,48,20,97,78,98,28,105,140,20,125,74,21,96,40,8,15,41,2,5,0,2,1,64,10,91,70,46,73,31,0,50,121,36,27,51,56,0,66,128,46,66,34,93,33,57,50,158,28,69,84,4,151,114,34,38,56,24,0,2,0,25,6,59,31,18,1,3,0,11,0,10,0,82,112

CATH classification: 3.10.180.10

Secondary structure (DSSP, 8-state):
--EEEEEEEEES-HHHHHHHHHTTT----GGGGG-SEEEEEPTTS-EEEEEEHHHHHHH-TT----BSS-SEEEEEE-SSHHHHHHHHHHHHHTT--EEEEEEEETTTEEEEEEE-TT--EEEEEEE-TT-/--EEEEEEEEES-HHHHHHHHHTTT----GGGGG-SEEEEE-GGG-EEEEEEHHHHHHS-TT----BSS-SEEEEEE-SSHHHHHHHHHHHHHTT-EEEEEEEEETTTEEEEEEE-TTS-EEEEEEE-

Foldseek 3Di:
DDDQAEAEDEDQAQQQQVVLVVLQVFDDDNVCNPPQKDWGADPPRRIYMYHYPVRCCVVVVVDDDDDDDAPDEAEDEDADLVVQQVSLCVSVVVVWAFDAHWDQDPVAWTKGWTAGPVRHIYMYIYGRVVD/DDDQAEAEDEDQFQLQQVVLVVLLVFDFDPVCRPPQKGWGADPPNHIYMYGYVVRVCVVPVPDDQDDDAAPAEAEDEDPDLVVQQVSLVVSVVVVWAFDAHWDQDPVAWGWGWTAGPRRHIYIYIYGD